Protein AF-A0A2V6MCH6-F1 (afdb_monomer_lite)

pLDDT: mean 94.84, std 5.44, range [57.84, 98.75]

Sequence (251 aa):
MMWKAFRLVLVSLGGLTSLLTTAWAAGALYFDLPIAWLRAPLASIYALAMLAALLFVKGRWRAMGLVAVGLVLVLIWWLTLSPTNDSDWQPDVAQKGWADIQGDEVTLHNVRNCDYRTETDYTPHWGARTVRISQITGIDLAVDYWGSPWIAHPIASFQFADAPPLCFSIETRKKLGQTYSTIGGLYRQFELIYIVADERDVIRLRTNYRKEDIYLYRTTISPAHARERFLEYIHSLNALRNKPRWYNAIT

Radius of gyration: 23.31 Å; chains: 1; bounding box: 65×38×61 Å

Structure (mmCIF, N/CA/C/O backbone):
data_AF-A0A2V6MCH6-F1
#
_entry.id   AF-A0A2V6MCH6-F1
#
loop_
_atom_site.group_PDB
_atom_site.id
_atom_site.type_symbol
_atom_site.label_atom_id
_atom_site.label_alt_id
_atom_site.label_comp_id
_atom_site.label_asym_id
_atom_site.label_entity_id
_atom_site.label_seq_id
_atom_site.pdbx_PDB_ins_code
_atom_site.Cartn_x
_atom_site.Cartn_y
_atom_site.Cartn_z
_atom_site.occupancy
_atom_site.B_iso_or_equiv
_atom_site.auth_seq_id
_atom_site.auth_comp_id
_atom_site.auth_asym_id
_atom_site.auth_atom_id
_atom_site.pdbx_PDB_model_num
ATOM 1 N N . MET A 1 1 ? 44.562 14.130 -19.621 1.00 66.31 1 MET A N 1
ATOM 2 C CA . MET A 1 1 ? 44.227 12.907 -18.850 1.00 66.31 1 MET A CA 1
ATOM 3 C C . MET A 1 1 ? 42.880 13.038 -18.131 1.00 66.31 1 MET A C 1
ATOM 5 O O . MET A 1 1 ? 42.008 12.211 -18.363 1.00 66.31 1 MET A O 1
ATOM 9 N N . MET A 1 2 ? 42.661 14.129 -17.385 1.00 77.88 2 MET A N 1
ATOM 10 C CA . MET A 1 2 ? 41.430 14.423 -16.627 1.00 77.88 2 MET A CA 1
ATOM 11 C C . MET A 1 2 ? 40.122 14.370 -17.447 1.00 77.88 2 MET A C 1
ATOM 13 O O . MET A 1 2 ? 39.168 13.724 -17.035 1.00 77.88 2 MET A O 1
ATOM 17 N N . TRP A 1 3 ? 40.092 14.936 -18.661 1.00 78.50 3 TRP A N 1
ATOM 18 C CA . TRP A 1 3 ? 38.902 14.913 -19.533 1.00 78.50 3 TRP A CA 1
ATOM 19 C C . TRP A 1 3 ? 38.480 13.507 -20.000 1.00 78.50 3 TRP A C 1
ATOM 21 O O . TRP A 1 3 ? 37.293 13.201 -20.088 1.00 78.50 3 TRP A O 1
ATOM 31 N N . LYS A 1 4 ? 39.448 12.622 -20.285 1.00 79.81 4 LYS A N 1
ATOM 32 C CA . LYS A 1 4 ? 39.162 11.236 -20.698 1.00 79.81 4 LYS A CA 1
ATOM 33 C C . LYS A 1 4 ? 38.601 10.420 -19.529 1.00 79.81 4 LYS A C 1
ATOM 35 O O . LYS A 1 4 ? 37.650 9.674 -19.730 1.00 79.81 4 LYS A O 1
ATOM 40 N N . ALA A 1 5 ? 39.155 10.610 -18.329 1.00 83.12 5 ALA A N 1
ATOM 41 C CA . ALA A 1 5 ? 38.656 9.990 -17.103 1.00 83.12 5 ALA A CA 1
ATOM 42 C C . ALA A 1 5 ? 37.238 10.477 -16.761 1.00 83.12 5 ALA A C 1
ATOM 44 O O . ALA A 1 5 ? 36.346 9.663 -16.551 1.00 83.12 5 ALA A O 1
ATOM 45 N N . PHE A 1 6 ? 36.997 11.789 -16.823 1.00 87.06 6 PHE A N 1
ATOM 46 C CA . PHE A 1 6 ? 35.673 12.379 -16.612 1.00 87.06 6 PHE A CA 1
ATOM 47 C C . PHE A 1 6 ? 34.625 11.829 -17.592 1.00 87.06 6 PHE A C 1
ATOM 49 O O . PHE A 1 6 ? 33.552 11.382 -17.189 1.00 87.06 6 PHE A O 1
ATOM 56 N N . ARG A 1 7 ? 34.961 11.768 -18.886 1.00 85.88 7 ARG A N 1
ATOM 57 C CA . ARG A 1 7 ? 34.076 11.194 -19.908 1.00 85.88 7 ARG A CA 1
ATOM 58 C C . ARG A 1 7 ? 33.786 9.711 -19.668 1.00 85.88 7 ARG A C 1
ATOM 60 O O . ARG A 1 7 ? 32.661 9.281 -19.903 1.00 85.88 7 ARG A O 1
ATOM 67 N N . LEU A 1 8 ? 34.777 8.935 -19.227 1.00 87.44 8 LEU A N 1
ATOM 68 C CA . LEU A 1 8 ? 34.586 7.522 -18.898 1.00 87.44 8 LEU A CA 1
ATOM 69 C C . LEU A 1 8 ? 33.606 7.358 -17.731 1.00 87.44 8 LEU A C 1
ATOM 71 O O . LEU A 1 8 ? 32.668 6.579 -17.850 1.00 87.44 8 LEU A O 1
ATOM 75 N N . VAL A 1 9 ? 33.775 8.136 -16.658 1.00 91.62 9 VAL A N 1
ATOM 76 C CA . VAL A 1 9 ? 32.869 8.120 -15.497 1.00 91.62 9 VAL A CA 1
ATOM 77 C C . VAL A 1 9 ? 31.435 8.443 -15.915 1.00 91.62 9 VAL A C 1
ATOM 79 O O . VAL A 1 9 ? 30.523 7.693 -15.574 1.00 91.62 9 VAL A O 1
ATOM 82 N N . LEU A 1 10 ? 31.229 9.497 -16.713 1.00 90.81 10 LEU A N 1
ATOM 83 C CA . LEU A 1 10 ? 29.896 9.866 -17.201 1.00 90.81 10 LEU A CA 1
ATOM 84 C C . LEU A 1 10 ? 29.251 8.769 -18.054 1.00 90.81 10 LEU A C 1
ATOM 86 O O . LEU A 1 10 ? 28.067 8.484 -17.900 1.00 90.81 10 LEU A O 1
ATOM 90 N N . VAL A 1 11 ? 30.021 8.137 -18.942 1.00 89.94 11 VAL A N 1
ATOM 91 C CA . VAL A 1 11 ? 29.514 7.043 -19.782 1.00 89.94 11 VAL A CA 1
ATOM 92 C C . VAL A 1 11 ? 29.182 5.811 -18.941 1.00 89.94 11 VAL A C 1
ATOM 94 O O . VAL A 1 11 ? 28.165 5.171 -19.200 1.00 89.94 11 VAL A O 1
ATOM 97 N N . SER A 1 12 ? 29.991 5.485 -17.933 1.00 91.06 12 SER A N 1
ATOM 98 C CA . SER A 1 12 ? 29.724 4.362 -17.026 1.00 91.06 12 SER A CA 1
ATOM 99 C C . SER A 1 12 ? 28.480 4.603 -16.174 1.00 91.06 12 SER A C 1
ATOM 101 O O . SER A 1 12 ? 27.612 3.735 -16.108 1.00 91.06 12 SER A O 1
ATOM 103 N N . LEU A 1 13 ? 28.345 5.797 -15.586 1.00 94.00 13 LEU A N 1
ATOM 104 C CA . LEU A 1 13 ? 27.161 6.183 -14.814 1.00 94.00 13 LEU A CA 1
ATOM 105 C C . LEU A 1 13 ? 25.903 6.192 -15.692 1.00 94.00 13 LEU A C 1
ATOM 107 O O . LEU A 1 13 ? 24.852 5.689 -15.297 1.00 94.00 13 LEU A O 1
ATOM 111 N N . GLY A 1 14 ? 26.028 6.711 -16.912 1.00 93.69 14 GLY A N 1
ATOM 112 C CA . GLY A 1 14 ? 24.969 6.700 -17.911 1.00 93.69 14 GLY A CA 1
ATOM 113 C C . GLY A 1 14 ? 24.547 5.292 -18.334 1.00 93.69 14 GLY A C 1
ATOM 114 O O . GLY A 1 14 ? 23.354 5.009 -18.447 1.00 93.69 14 GLY A O 1
ATOM 115 N N . GLY A 1 15 ? 25.515 4.392 -18.515 1.00 93.69 15 GLY A N 1
ATOM 116 C CA . GLY A 1 15 ? 25.268 2.980 -18.799 1.00 93.69 15 GLY A CA 1
ATOM 117 C C . GLY A 1 15 ? 24.544 2.279 -17.652 1.00 93.69 15 GLY A C 1
ATOM 118 O O . GLY A 1 15 ? 23.524 1.638 -17.887 1.00 93.69 15 GLY A O 1
ATOM 119 N N . LEU A 1 16 ? 25.007 2.464 -16.411 1.00 95.94 16 LEU A N 1
ATOM 120 C CA . LEU A 1 16 ? 24.351 1.913 -15.223 1.00 95.94 16 LEU A CA 1
ATOM 121 C C . LEU A 1 16 ? 22.913 2.428 -15.086 1.00 95.94 16 LEU A C 1
ATOM 123 O O . LEU A 1 16 ? 21.992 1.638 -14.907 1.00 95.94 16 LEU A O 1
ATOM 127 N N . THR A 1 17 ? 22.712 3.736 -15.249 1.00 96.94 17 THR A N 1
ATOM 128 C CA . THR A 1 17 ? 21.376 4.349 -15.218 1.00 96.94 17 THR A CA 1
ATOM 129 C C . THR A 1 17 ? 20.470 3.737 -16.284 1.00 96.94 17 THR A C 1
ATOM 131 O O . THR A 1 17 ? 19.335 3.385 -15.986 1.00 96.94 17 THR A O 1
ATOM 134 N N . SER A 1 18 ? 20.983 3.540 -17.502 1.00 97.19 18 SER A N 1
ATOM 135 C CA . SER A 1 18 ? 20.231 2.926 -18.606 1.00 97.19 18 SER A CA 1
ATOM 136 C C . SER A 1 18 ? 19.822 1.481 -18.303 1.00 97.19 18 SER A C 1
ATOM 138 O O . SER A 1 18 ? 18.724 1.063 -18.664 1.00 97.19 18 SER A O 1
ATOM 140 N N . LEU A 1 19 ? 20.679 0.710 -17.626 1.00 97.31 19 LEU A N 1
ATOM 141 C CA . LEU A 1 19 ? 20.351 -0.654 -17.202 1.00 97.31 19 LEU A CA 1
ATOM 142 C C . LEU A 1 19 ? 19.271 -0.662 -16.117 1.00 97.31 19 LEU A C 1
ATOM 144 O O . LEU A 1 19 ? 18.313 -1.425 -16.224 1.00 97.31 19 LEU A O 1
ATOM 148 N N . LEU A 1 20 ? 19.388 0.211 -15.113 1.00 97.31 20 LEU A N 1
ATOM 149 C CA . LEU A 1 20 ? 18.407 0.318 -14.030 1.00 97.31 20 LEU A CA 1
ATOM 150 C C . LEU A 1 20 ? 17.031 0.749 -14.548 1.00 97.31 20 LEU A C 1
ATOM 152 O O . LEU A 1 20 ? 16.021 0.150 -14.182 1.00 97.31 20 LEU A O 1
ATOM 156 N N . THR A 1 21 ? 16.975 1.738 -15.442 1.00 97.44 21 THR A N 1
ATOM 157 C CA . THR A 1 21 ? 15.705 2.189 -16.031 1.00 97.44 21 THR A CA 1
ATOM 158 C C . THR A 1 21 ? 15.114 1.162 -16.989 1.00 97.44 21 THR A C 1
ATOM 160 O O . THR A 1 21 ? 13.895 1.007 -17.031 1.00 97.44 21 THR A O 1
ATOM 163 N N . THR A 1 22 ? 15.950 0.411 -17.714 1.00 98.12 22 THR A N 1
ATOM 164 C CA . THR A 1 22 ? 15.492 -0.726 -18.527 1.00 98.12 22 THR A CA 1
ATOM 165 C C . THR A 1 22 ? 14.873 -1.807 -17.649 1.00 98.12 22 THR A C 1
ATOM 167 O O . THR A 1 22 ? 13.787 -2.289 -17.964 1.00 98.12 22 THR A O 1
ATOM 170 N N . ALA A 1 23 ? 15.528 -2.162 -16.539 1.00 97.88 23 ALA A N 1
ATOM 171 C CA . ALA A 1 23 ? 15.017 -3.151 -15.595 1.00 97.88 23 ALA A CA 1
ATOM 172 C C . ALA A 1 23 ? 13.687 -2.703 -14.970 1.00 97.88 23 ALA A C 1
ATOM 174 O O . ALA A 1 23 ? 12.739 -3.485 -14.938 1.00 97.88 23 ALA A O 1
ATOM 175 N N . TRP A 1 24 ? 13.587 -1.438 -14.550 1.00 97.69 24 TRP A N 1
ATOM 176 C CA . TRP A 1 24 ? 12.343 -0.872 -14.023 1.00 97.69 24 TRP A CA 1
ATOM 177 C C . TRP A 1 24 ? 11.212 -0.885 -15.063 1.00 97.69 24 TRP A C 1
ATOM 179 O O . TRP A 1 24 ? 10.118 -1.359 -14.775 1.00 97.69 24 TRP A O 1
ATOM 189 N N . ALA A 1 25 ? 11.471 -0.431 -16.293 1.00 98.19 25 ALA A N 1
ATOM 190 C CA . ALA A 1 25 ? 10.457 -0.395 -17.347 1.00 98.19 25 ALA A CA 1
ATOM 191 C C . ALA A 1 25 ? 10.006 -1.804 -17.780 1.00 98.19 25 ALA A C 1
ATOM 193 O O . ALA A 1 25 ? 8.816 -2.035 -17.989 1.00 98.19 25 ALA A O 1
ATOM 194 N N . ALA A 1 26 ? 10.929 -2.769 -17.851 1.00 98.25 26 ALA A N 1
ATOM 195 C CA . ALA A 1 26 ? 10.583 -4.171 -18.079 1.00 98.25 26 ALA A CA 1
ATOM 196 C C . ALA A 1 26 ? 9.731 -4.736 -16.930 1.00 98.25 26 ALA A C 1
ATOM 198 O O . ALA A 1 26 ? 8.755 -5.440 -17.180 1.00 98.25 26 ALA A O 1
ATOM 199 N N . GLY A 1 27 ? 10.054 -4.386 -15.681 1.00 97.44 27 GLY A N 1
ATOM 200 C CA . GLY A 1 27 ? 9.243 -4.738 -14.520 1.00 97.44 27 GLY A CA 1
ATOM 201 C C . GLY A 1 27 ? 7.839 -4.133 -14.577 1.00 97.44 27 GLY A C 1
ATOM 202 O O . GLY A 1 27 ? 6.872 -4.856 -14.365 1.00 97.44 27 GLY A O 1
ATOM 203 N N . ALA A 1 28 ? 7.697 -2.865 -14.970 1.00 97.44 28 ALA A N 1
ATOM 204 C CA . ALA A 1 28 ? 6.391 -2.223 -15.135 1.00 97.44 28 ALA A CA 1
ATOM 205 C C . ALA A 1 28 ? 5.515 -2.963 -16.164 1.00 97.44 28 ALA A C 1
ATOM 207 O O . ALA A 1 28 ? 4.337 -3.214 -15.916 1.00 97.44 28 ALA A O 1
ATOM 208 N N . LEU A 1 29 ? 6.097 -3.388 -17.292 1.00 98.00 29 LEU A N 1
ATOM 209 C CA . LEU A 1 29 ?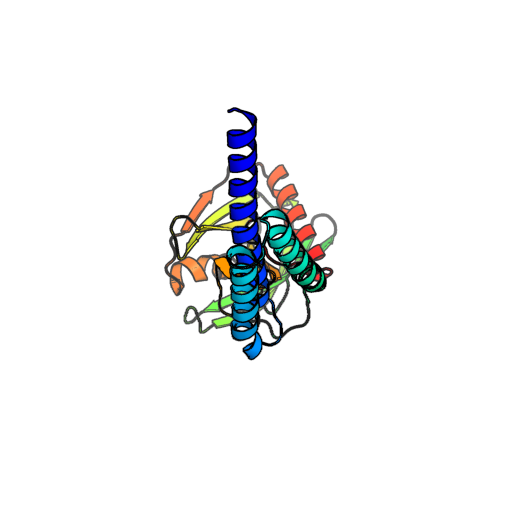 5.405 -4.219 -18.286 1.00 98.00 29 LEU A CA 1
ATOM 210 C C . LEU A 1 29 ? 5.063 -5.617 -17.747 1.00 98.00 29 LEU A C 1
ATOM 212 O O . LEU A 1 29 ? 4.013 -6.168 -18.072 1.00 98.00 29 LEU A O 1
ATOM 216 N N . TYR A 1 30 ? 5.931 -6.204 -16.927 1.00 97.19 30 TYR A N 1
ATOM 217 C CA . TYR A 1 30 ? 5.708 -7.533 -16.369 1.00 97.19 30 TYR A CA 1
ATOM 218 C C . TYR A 1 30 ? 4.622 -7.545 -15.284 1.00 97.19 30 TYR A C 1
ATOM 220 O O . TYR A 1 30 ? 3.792 -8.450 -15.263 1.00 97.19 30 TYR A O 1
ATOM 228 N N . PHE A 1 31 ? 4.609 -6.559 -14.386 1.00 95.06 31 PHE A N 1
ATOM 229 C CA . PHE A 1 31 ? 3.702 -6.536 -13.236 1.00 95.06 31 PHE A CA 1
ATOM 230 C C . PHE A 1 31 ? 2.369 -5.843 -13.536 1.00 95.06 31 PHE A C 1
ATOM 232 O O . PHE A 1 31 ? 1.317 -6.376 -13.173 1.00 95.06 31 PHE A O 1
ATOM 239 N N . ASP A 1 32 ? 2.387 -4.717 -14.255 1.00 95.31 32 ASP A N 1
ATOM 240 C CA . ASP A 1 32 ? 1.224 -3.822 -14.336 1.00 95.31 32 ASP A CA 1
ATOM 241 C C . ASP A 1 32 ? 0.468 -3.892 -15.664 1.00 95.31 32 ASP A C 1
ATOM 243 O O . ASP A 1 32 ? -0.595 -3.285 -15.812 1.00 95.31 32 ASP A O 1
ATOM 247 N N . LEU A 1 33 ? 0.971 -4.647 -16.647 1.00 95.31 33 LEU A N 1
ATOM 248 C CA . LEU A 1 33 ? 0.250 -4.814 -17.904 1.00 95.31 33 LEU A CA 1
ATOM 249 C C . LEU A 1 33 ? -1.091 -5.529 -17.645 1.00 95.31 33 LEU A C 1
ATOM 251 O O . LEU A 1 33 ? -1.096 -6.628 -17.076 1.00 95.31 33 LEU A O 1
ATOM 255 N N . PRO A 1 34 ? -2.239 -4.970 -18.075 1.00 91.19 34 PRO A N 1
ATOM 256 C CA . PRO A 1 34 ? -3.548 -5.569 -17.799 1.00 91.19 34 PRO A CA 1
ATOM 257 C C . PRO A 1 34 ? -3.739 -6.947 -18.441 1.00 91.19 34 PRO A C 1
ATOM 259 O O . PRO A 1 34 ? -4.454 -7.794 -17.912 1.00 91.19 34 PRO A O 1
ATOM 262 N N . ILE A 1 35 ? -3.079 -7.189 -19.577 1.00 93.62 35 ILE A N 1
ATOM 263 C CA . ILE A 1 35 ? -3.211 -8.422 -20.353 1.00 93.62 35 ILE A CA 1
ATOM 264 C C . ILE A 1 35 ? -2.158 -9.428 -19.881 1.00 93.62 35 ILE A C 1
ATOM 266 O O . ILE A 1 35 ? -0.999 -9.374 -20.293 1.00 93.62 35 ILE A O 1
ATOM 270 N N . ALA A 1 36 ? -2.571 -10.358 -19.017 1.00 92.00 36 ALA A N 1
ATOM 271 C CA . ALA A 1 36 ? -1.661 -11.250 -18.297 1.00 92.00 36 ALA A CA 1
ATOM 272 C C . ALA A 1 36 ? -0.714 -12.055 -19.206 1.00 92.00 36 ALA A C 1
ATOM 274 O O . ALA A 1 36 ? 0.483 -12.121 -18.940 1.00 92.00 36 ALA A O 1
ATOM 275 N N . TRP A 1 37 ? -1.222 -12.617 -20.306 1.00 95.25 37 TRP A N 1
ATOM 276 C CA . TRP A 1 37 ? -0.427 -13.443 -21.222 1.00 95.25 37 TRP A CA 1
ATOM 277 C C . TRP A 1 37 ? 0.600 -12.643 -22.045 1.00 95.25 37 TRP A C 1
ATOM 279 O O . TRP A 1 37 ? 1.542 -13.227 -22.575 1.00 95.25 37 TRP A O 1
ATOM 289 N N . LEU A 1 38 ? 0.466 -11.311 -22.118 1.00 97.31 38 LEU A N 1
ATOM 290 C CA . LEU A 1 38 ? 1.417 -10.423 -22.798 1.00 97.31 38 LEU A CA 1
ATOM 291 C C . LEU A 1 38 ? 2.529 -9.892 -21.885 1.00 97.31 38 LEU A C 1
ATOM 293 O O . LEU A 1 38 ? 3.525 -9.384 -22.398 1.00 97.31 38 LEU A O 1
ATOM 297 N N . ARG A 1 39 ? 2.396 -10.030 -20.560 1.00 96.56 39 ARG A N 1
ATOM 298 C CA . ARG A 1 39 ? 3.349 -9.495 -19.569 1.00 96.56 39 ARG A CA 1
ATOM 299 C C . ARG A 1 39 ? 4.780 -9.945 -19.835 1.00 96.56 39 ARG A C 1
ATOM 301 O O . ARG A 1 39 ? 5.651 -9.122 -20.104 1.00 96.56 39 ARG A O 1
ATOM 308 N N . ALA A 1 40 ? 5.013 -11.257 -19.790 1.00 97.44 40 ALA A N 1
ATOM 309 C CA . ALA A 1 40 ? 6.345 -11.823 -19.973 1.00 97.44 40 ALA A CA 1
ATOM 310 C C . ALA A 1 40 ? 6.900 -11.571 -21.388 1.00 97.44 40 ALA A C 1
ATOM 312 O O . ALA A 1 40 ? 8.006 -11.038 -21.478 1.00 97.44 40 ALA A O 1
ATOM 313 N N . PRO A 1 41 ? 6.156 -11.836 -22.487 1.00 98.31 41 PRO A N 1
ATOM 314 C CA . PRO A 1 41 ? 6.655 -11.559 -23.832 1.00 98.31 41 PRO A CA 1
ATOM 315 C C . PRO A 1 41 ? 7.065 -10.097 -24.045 1.00 98.31 41 PRO A C 1
ATOM 317 O O . PRO A 1 41 ? 8.171 -9.841 -24.519 1.00 98.31 41 PRO A O 1
ATOM 320 N N . LEU A 1 42 ? 6.219 -9.130 -23.670 1.00 98.25 42 LEU A N 1
ATOM 321 C CA . LEU A 1 42 ? 6.513 -7.713 -23.903 1.00 98.25 42 LEU A CA 1
ATOM 322 C C . LEU A 1 42 ? 7.644 -7.198 -23.013 1.00 98.25 42 LEU A C 1
ATOM 324 O O . LEU A 1 42 ? 8.498 -6.458 -23.502 1.00 98.25 42 LEU A O 1
ATOM 328 N N . ALA A 1 43 ? 7.703 -7.622 -21.748 1.00 98.38 43 ALA A N 1
ATOM 329 C CA . ALA A 1 43 ? 8.818 -7.288 -20.867 1.00 98.38 43 ALA A CA 1
ATOM 330 C C . ALA A 1 43 ? 10.152 -7.823 -21.417 1.00 98.38 43 ALA A C 1
ATOM 332 O O . ALA A 1 43 ? 11.140 -7.086 -21.463 1.00 98.38 43 ALA A O 1
ATOM 333 N N . SER A 1 44 ? 10.179 -9.074 -21.896 1.00 98.38 44 SER A N 1
ATOM 334 C CA . SER A 1 44 ? 11.372 -9.680 -22.497 1.00 98.38 44 SER A CA 1
ATOM 335 C C . SER A 1 44 ? 11.781 -8.991 -23.797 1.00 98.38 44 SER A C 1
ATOM 337 O O . SER A 1 44 ? 12.954 -8.662 -23.960 1.00 98.38 44 SER A O 1
ATOM 339 N N . ILE A 1 45 ? 10.833 -8.722 -24.701 1.00 98.50 45 ILE A N 1
ATOM 340 C CA . ILE A 1 45 ? 11.102 -8.012 -25.961 1.00 98.50 45 ILE A CA 1
ATOM 341 C C . ILE A 1 45 ? 11.680 -6.625 -25.676 1.00 98.50 45 ILE A C 1
ATOM 343 O O . ILE A 1 45 ? 12.702 -6.260 -26.256 1.00 98.50 45 ILE A O 1
ATOM 347 N N . TYR A 1 46 ? 11.068 -5.872 -24.758 1.00 98.56 46 TYR A N 1
ATOM 348 C CA . TYR A 1 46 ? 11.548 -4.550 -24.370 1.00 98.56 46 TYR A CA 1
ATOM 349 C C . TYR A 1 46 ? 12.973 -4.611 -23.802 1.00 98.56 46 TYR A C 1
ATOM 351 O O . TYR A 1 46 ? 13.858 -3.899 -24.281 1.00 98.56 46 TYR A O 1
ATOM 359 N N . ALA A 1 47 ? 13.225 -5.495 -22.831 1.00 98.38 47 ALA A N 1
ATOM 360 C CA . ALA A 1 47 ? 14.537 -5.628 -22.200 1.00 98.38 47 ALA A CA 1
ATOM 361 C C . ALA A 1 47 ? 15.630 -6.019 -23.208 1.00 98.38 47 ALA A C 1
ATOM 363 O O . ALA A 1 47 ? 16.703 -5.411 -23.226 1.00 98.38 47 ALA A O 1
ATOM 364 N N . LEU A 1 48 ? 15.347 -6.990 -24.085 1.00 98.44 48 LEU A N 1
ATOM 365 C CA . LEU A 1 48 ? 16.278 -7.428 -25.126 1.00 98.44 48 LEU A CA 1
ATOM 366 C C . LEU A 1 48 ? 16.536 -6.328 -26.159 1.00 98.44 48 LEU A C 1
ATOM 368 O O . LEU A 1 48 ? 17.684 -6.133 -26.553 1.00 98.44 48 LEU A O 1
ATOM 372 N N . ALA A 1 49 ? 15.509 -5.574 -26.561 1.00 98.25 49 ALA A N 1
ATOM 373 C CA . ALA A 1 49 ? 15.661 -4.457 -27.489 1.00 98.25 49 ALA A CA 1
ATOM 374 C C . ALA A 1 49 ? 16.533 -3.335 -26.901 1.00 98.25 49 ALA A C 1
ATOM 376 O O . ALA A 1 49 ? 17.422 -2.825 -27.584 1.00 98.25 49 ALA A O 1
ATOM 377 N N . MET A 1 50 ? 16.329 -2.977 -25.628 1.00 98.25 50 MET A N 1
ATOM 378 C CA . MET A 1 50 ? 17.142 -1.958 -24.954 1.00 98.25 50 MET A CA 1
ATOM 379 C C . MET A 1 50 ? 18.585 -2.428 -24.744 1.00 98.25 50 MET A C 1
ATOM 381 O O . MET A 1 50 ? 19.526 -1.667 -24.978 1.00 98.25 50 MET A O 1
ATOM 385 N N . LEU A 1 51 ? 18.785 -3.699 -24.381 1.00 97.38 51 LEU A N 1
ATOM 386 C CA . LEU A 1 51 ? 20.120 -4.285 -24.269 1.00 97.38 51 LEU A CA 1
ATOM 387 C C . LEU A 1 51 ? 20.835 -4.312 -25.627 1.00 97.38 51 LEU A C 1
ATOM 389 O O . LEU A 1 51 ? 21.991 -3.898 -25.726 1.00 97.38 51 LEU A O 1
ATOM 393 N N . ALA A 1 52 ? 20.141 -4.722 -26.690 1.00 97.69 52 ALA A N 1
ATOM 394 C CA . ALA A 1 52 ? 20.668 -4.684 -28.049 1.00 97.69 52 ALA A CA 1
ATOM 395 C C . ALA A 1 52 ? 21.028 -3.251 -28.473 1.00 97.69 52 ALA A C 1
ATOM 397 O O . ALA A 1 52 ? 22.087 -3.037 -29.065 1.00 97.69 52 ALA A O 1
ATOM 398 N N . ALA A 1 53 ? 20.213 -2.253 -28.114 1.00 96.81 53 ALA A N 1
ATOM 399 C CA . ALA A 1 53 ? 20.531 -0.853 -28.373 1.00 96.81 53 ALA A CA 1
ATOM 400 C C . ALA A 1 53 ? 21.842 -0.434 -27.683 1.00 96.81 53 ALA A C 1
ATOM 402 O O . ALA A 1 53 ? 22.711 0.155 -28.326 1.00 96.81 53 ALA A O 1
ATOM 403 N N . LEU A 1 54 ? 22.032 -0.787 -26.409 1.00 95.25 54 LEU A N 1
ATOM 404 C CA . LEU A 1 54 ? 23.251 -0.469 -25.653 1.00 95.25 54 LEU A CA 1
ATOM 405 C C . LEU A 1 54 ? 24.514 -1.155 -26.199 1.00 95.25 54 LEU A C 1
ATOM 407 O O . LEU A 1 54 ? 25.601 -0.575 -26.112 1.00 95.25 54 LEU A O 1
ATOM 411 N N . LEU A 1 55 ? 24.382 -2.356 -26.766 1.00 95.62 55 LEU A N 1
ATOM 412 C CA . LEU A 1 55 ? 25.506 -3.143 -27.281 1.00 95.62 55 LEU A CA 1
ATOM 413 C C . LEU A 1 55 ? 25.866 -2.811 -28.736 1.00 95.62 55 LEU A C 1
ATOM 415 O O . LEU A 1 55 ? 27.050 -2.720 -29.065 1.00 95.62 55 LEU A O 1
ATOM 419 N N . PHE A 1 56 ? 24.869 -2.619 -29.605 1.00 96.69 56 PHE A N 1
ATOM 420 C CA . PHE A 1 56 ? 25.072 -2.576 -31.058 1.00 96.69 56 PHE A CA 1
ATOM 421 C C . PHE A 1 56 ? 24.936 -1.178 -31.682 1.00 96.69 56 PHE A C 1
ATOM 423 O O . PHE A 1 56 ? 25.447 -0.951 -32.782 1.00 96.69 56 PHE A O 1
ATOM 430 N N . VAL A 1 57 ? 24.298 -0.207 -31.014 1.00 96.06 57 VAL A N 1
ATOM 431 C CA . VAL A 1 57 ? 24.143 1.148 -31.576 1.00 96.06 57 VAL A CA 1
ATOM 432 C C . VAL A 1 57 ? 25.460 1.917 -31.495 1.00 96.06 57 VAL A C 1
ATOM 434 O O . VAL A 1 57 ? 26.051 2.115 -30.430 1.00 96.06 57 VAL A O 1
ATOM 437 N N . LYS A 1 58 ? 25.922 2.414 -32.649 1.00 93.00 58 LYS A N 1
ATOM 438 C CA . LYS A 1 58 ? 27.154 3.206 -32.738 1.00 93.00 58 LYS A CA 1
ATOM 439 C C . LYS A 1 58 ? 26.988 4.555 -32.029 1.00 93.00 58 LYS A C 1
ATOM 441 O O . LYS A 1 58 ? 26.238 5.423 -32.474 1.00 93.00 58 LYS A O 1
ATOM 446 N N . GLY A 1 59 ? 27.775 4.744 -30.970 1.00 92.12 59 GLY A N 1
ATOM 447 C CA . GLY A 1 59 ? 27.827 5.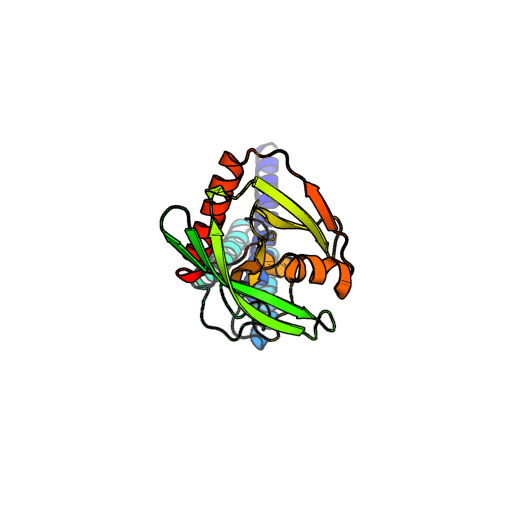965 -30.164 1.00 92.12 59 GLY A CA 1
ATOM 448 C C . GLY A 1 59 ? 27.015 5.843 -28.875 1.00 92.12 59 GLY A C 1
ATOM 449 O O . GLY A 1 59 ? 25.791 5.796 -28.905 1.00 92.12 59 GLY A O 1
ATOM 450 N N . ARG A 1 60 ? 27.706 5.858 -27.726 1.00 91.69 60 ARG A N 1
ATOM 451 C CA . ARG A 1 60 ? 27.103 5.600 -26.403 1.00 91.69 60 ARG A CA 1
ATOM 452 C C . ARG A 1 60 ? 25.941 6.539 -26.072 1.00 91.69 60 ARG A C 1
ATOM 454 O O . ARG A 1 60 ? 24.916 6.081 -25.595 1.00 91.69 60 ARG A O 1
ATOM 461 N N . TRP A 1 61 ? 26.053 7.818 -26.424 1.00 92.25 61 TRP A N 1
ATOM 462 C CA . TRP A 1 61 ? 24.978 8.793 -26.217 1.00 92.25 61 TRP A CA 1
ATOM 463 C C . TRP A 1 61 ? 23.727 8.517 -27.057 1.00 92.25 61 TRP A C 1
ATOM 465 O O . TRP A 1 61 ? 22.622 8.734 -26.579 1.00 92.25 61 TRP A O 1
ATOM 475 N N . ARG A 1 62 ? 23.879 8.000 -28.285 1.00 95.62 62 ARG A N 1
ATOM 476 C CA . ARG A 1 62 ? 22.735 7.616 -29.128 1.00 95.62 62 ARG A CA 1
ATOM 477 C C . ARG A 1 62 ? 22.029 6.390 -28.557 1.00 95.62 62 ARG A C 1
ATOM 479 O O . ARG A 1 62 ? 20.810 6.391 -28.462 1.00 95.62 62 ARG A O 1
ATOM 486 N N . ALA A 1 63 ? 22.800 5.390 -28.129 1.00 95.94 63 ALA A N 1
ATOM 487 C CA . ALA A 1 63 ? 22.268 4.199 -27.474 1.00 95.94 63 ALA A CA 1
ATOM 488 C C . ALA A 1 63 ? 21.491 4.551 -26.193 1.00 95.94 63 ALA A C 1
ATOM 490 O O . ALA A 1 63 ? 20.348 4.137 -26.029 1.00 95.94 63 ALA A O 1
ATOM 491 N N . MET A 1 64 ? 22.072 5.390 -25.329 1.00 96.56 64 MET A N 1
ATOM 492 C CA . MET A 1 64 ? 21.401 5.889 -24.124 1.00 96.56 64 MET A CA 1
ATOM 493 C C . MET A 1 64 ? 20.157 6.726 -24.453 1.00 96.56 64 MET A C 1
ATOM 495 O O . MET A 1 64 ? 19.152 6.619 -23.759 1.00 96.56 64 MET A O 1
ATOM 499 N N . GLY A 1 65 ? 20.197 7.526 -25.524 1.00 97.06 65 GLY A N 1
ATOM 500 C CA . GLY A 1 65 ? 19.036 8.275 -26.006 1.00 97.06 65 GLY A CA 1
ATOM 501 C C . GLY A 1 65 ? 17.873 7.366 -26.412 1.00 97.06 65 GLY A C 1
ATOM 502 O O . GLY A 1 65 ? 16.732 7.652 -26.065 1.00 97.06 65 GLY A O 1
ATOM 503 N N . LEU A 1 66 ? 18.149 6.237 -27.073 1.00 97.75 66 LEU A N 1
ATOM 504 C CA . LEU A 1 66 ? 17.121 5.244 -27.410 1.00 97.75 66 LEU A CA 1
ATOM 505 C C . LEU A 1 66 ? 16.512 4.598 -26.161 1.00 97.75 66 LEU A C 1
ATOM 507 O O . LEU A 1 66 ? 15.292 4.469 -26.087 1.00 97.75 66 LEU A O 1
ATOM 511 N N . VAL A 1 67 ? 17.336 4.258 -25.163 1.00 98.12 67 VAL A N 1
ATOM 512 C CA . VAL A 1 67 ? 16.842 3.745 -23.874 1.00 98.12 67 VAL A CA 1
ATOM 513 C C . VAL A 1 67 ? 15.964 4.777 -23.169 1.00 98.12 67 VAL A C 1
ATOM 515 O O . VAL A 1 67 ? 14.903 4.431 -22.656 1.00 98.12 67 VAL A O 1
ATOM 518 N N . ALA A 1 68 ? 16.359 6.052 -23.185 1.00 98.12 68 ALA A N 1
ATOM 519 C CA . ALA A 1 68 ? 15.560 7.128 -22.607 1.00 98.12 68 ALA A CA 1
ATOM 520 C C . ALA A 1 68 ? 14.198 7.277 -23.308 1.00 98.12 68 ALA A C 1
ATOM 522 O O . ALA A 1 68 ? 13.183 7.424 -22.633 1.00 98.12 68 ALA A O 1
ATOM 523 N N . VAL A 1 69 ? 14.149 7.179 -24.642 1.00 98.44 69 VAL A N 1
ATOM 524 C CA . VAL A 1 69 ? 12.882 7.190 -25.393 1.00 98.44 69 VAL A CA 1
ATOM 525 C C . VAL A 1 69 ? 12.012 5.986 -25.023 1.00 98.44 69 VAL A C 1
ATOM 527 O O . VAL A 1 69 ? 10.828 6.163 -24.741 1.00 98.44 69 VAL A O 1
ATOM 530 N N . GLY A 1 70 ? 12.589 4.780 -24.966 1.00 98.25 70 GLY A N 1
ATOM 531 C CA . GLY A 1 70 ? 11.874 3.571 -24.543 1.00 98.25 70 GLY A CA 1
ATOM 532 C C . GLY A 1 70 ? 11.272 3.711 -23.143 1.00 98.25 70 GLY A C 1
ATOM 533 O O . GLY A 1 70 ? 10.088 3.432 -22.948 1.00 98.25 70 GLY A O 1
ATOM 534 N N . LEU A 1 71 ? 12.054 4.240 -22.199 1.00 98.56 71 LEU A N 1
ATOM 535 C CA . LEU A 1 71 ? 11.599 4.532 -20.843 1.00 98.56 71 LEU A CA 1
ATOM 536 C C . LEU A 1 71 ? 10.429 5.517 -20.841 1.00 98.56 71 LEU A C 1
ATOM 538 O O . LEU A 1 71 ? 9.443 5.267 -20.159 1.00 98.56 71 LEU A O 1
ATOM 542 N N . VAL A 1 72 ? 10.526 6.623 -21.585 1.00 98.50 72 VAL A N 1
ATOM 543 C CA . VAL A 1 72 ? 9.466 7.642 -21.641 1.00 98.50 72 VAL A CA 1
ATOM 544 C C . VAL A 1 72 ? 8.158 7.049 -22.162 1.00 98.50 72 VAL A C 1
ATOM 546 O O . VAL A 1 72 ? 7.106 7.344 -21.605 1.00 98.50 72 VAL A O 1
ATOM 549 N N . LEU A 1 73 ? 8.205 6.177 -23.172 1.00 98.44 73 LEU A N 1
ATOM 550 C CA . LEU A 1 73 ? 7.006 5.509 -23.691 1.00 98.44 73 LEU A CA 1
ATOM 551 C C . LEU A 1 73 ? 6.344 4.617 -22.635 1.00 98.44 73 LEU A C 1
ATOM 553 O O . LEU A 1 73 ? 5.134 4.717 -22.418 1.00 98.44 73 LEU A O 1
ATOM 557 N N . VAL A 1 74 ? 7.134 3.784 -21.947 1.00 98.50 74 VAL A N 1
ATOM 558 C CA . VAL A 1 74 ? 6.622 2.938 -20.858 1.00 98.50 74 VAL A CA 1
ATOM 559 C C . VAL A 1 74 ? 6.102 3.800 -19.712 1.00 98.50 74 VAL A C 1
ATOM 561 O O . VAL A 1 74 ? 5.034 3.517 -19.186 1.00 98.50 74 VAL A O 1
ATOM 564 N N . LEU A 1 75 ? 6.801 4.877 -19.355 1.00 98.00 75 LEU A N 1
ATOM 565 C CA . LEU A 1 75 ? 6.403 5.778 -18.278 1.00 98.00 75 LEU A CA 1
ATOM 566 C C . LEU A 1 75 ? 5.084 6.494 -18.587 1.00 98.00 75 LEU A C 1
ATOM 568 O O . LEU A 1 75 ? 4.220 6.547 -17.718 1.00 98.00 75 LEU A O 1
ATOM 572 N N . ILE A 1 76 ? 4.900 7.006 -19.809 1.00 98.31 76 ILE A N 1
ATOM 573 C CA . ILE A 1 76 ? 3.640 7.637 -20.232 1.00 98.31 76 ILE A CA 1
ATOM 574 C C . ILE A 1 76 ? 2.489 6.649 -20.069 1.00 98.31 76 ILE A C 1
ATOM 576 O O . ILE A 1 76 ? 1.504 6.984 -19.415 1.00 98.31 76 ILE A O 1
ATOM 580 N N . TRP A 1 77 ? 2.630 5.429 -20.599 1.00 97.88 77 TRP A N 1
ATOM 581 C CA . TRP A 1 77 ? 1.626 4.378 -20.422 1.00 97.88 77 TRP A CA 1
ATOM 582 C C . TRP A 1 77 ? 1.388 4.075 -18.937 1.00 97.88 77 TRP A C 1
ATOM 584 O O . TRP A 1 77 ? 0.249 4.110 -18.474 1.00 97.88 77 TRP A O 1
ATOM 594 N N . TRP A 1 78 ? 2.450 3.842 -18.172 1.00 97.19 78 TRP A N 1
ATOM 595 C CA . TRP A 1 78 ? 2.368 3.470 -16.765 1.00 97.19 78 TRP A CA 1
ATOM 596 C C . TRP A 1 78 ? 1.656 4.529 -15.919 1.00 97.19 78 TRP A C 1
ATOM 598 O O . TRP A 1 78 ? 0.853 4.195 -15.050 1.00 97.19 78 TRP A O 1
ATOM 608 N N . LEU A 1 79 ? 1.878 5.814 -16.212 1.00 95.94 79 LEU A N 1
ATOM 609 C CA . LEU A 1 79 ? 1.215 6.927 -15.535 1.00 95.94 79 LEU A CA 1
ATOM 610 C C . LEU A 1 79 ? -0.297 6.977 -15.802 1.00 95.94 79 LEU A C 1
ATOM 612 O O . LEU A 1 79 ? -1.016 7.484 -14.942 1.00 95.94 79 LEU A O 1
ATOM 616 N N . THR A 1 80 ? -0.786 6.407 -16.911 1.00 96.38 80 THR A N 1
ATOM 617 C CA . THR A 1 80 ? -2.230 6.318 -17.209 1.00 96.38 80 THR A CA 1
ATOM 618 C C . THR A 1 80 ? -2.978 5.304 -16.338 1.00 96.38 80 THR A C 1
ATOM 620 O O . THR A 1 80 ? -4.199 5.394 -16.198 1.00 96.38 80 THR A O 1
ATOM 623 N N . LEU A 1 81 ? -2.270 4.355 -15.711 1.00 95.31 81 LEU A N 1
ATOM 624 C CA . LEU A 1 81 ? -2.879 3.335 -14.858 1.00 95.31 81 LEU A CA 1
ATOM 625 C C . LEU A 1 81 ? -3.512 3.971 -13.617 1.00 95.31 81 LEU A C 1
ATOM 627 O O . LEU A 1 81 ? -2.819 4.579 -12.798 1.00 95.31 81 LEU A O 1
ATOM 631 N N . SER A 1 82 ? -4.815 3.785 -13.439 1.00 94.31 82 SER A N 1
ATOM 632 C CA . SER A 1 82 ? -5.560 4.349 -12.310 1.00 94.31 82 SER A CA 1
ATOM 633 C C . SER A 1 82 ? -6.036 3.251 -11.356 1.00 94.31 82 SER A C 1
ATOM 635 O O . SER A 1 82 ? -6.493 2.211 -11.837 1.00 94.31 82 SER A O 1
ATOM 637 N N . PRO A 1 83 ? -5.922 3.452 -10.030 1.00 95.31 83 PRO A N 1
ATOM 638 C CA . PRO A 1 83 ? -6.468 2.510 -9.062 1.00 95.31 83 PRO A CA 1
ATOM 639 C C . PRO A 1 83 ? -8.001 2.594 -9.102 1.00 95.31 83 PRO A C 1
ATOM 641 O O . PRO A 1 83 ? -8.563 3.620 -9.502 1.00 95.31 83 PRO A O 1
ATOM 644 N N . THR A 1 84 ? -8.691 1.529 -8.710 1.00 93.62 84 THR A N 1
ATOM 645 C CA . THR A 1 84 ? -10.147 1.418 -8.802 1.00 93.62 84 THR A CA 1
ATOM 646 C C . THR A 1 84 ? -10.739 0.923 -7.497 1.00 93.62 84 THR A C 1
ATOM 648 O O . THR A 1 84 ? -10.223 0.034 -6.847 1.00 93.62 84 THR A O 1
ATOM 651 N N . ASN A 1 85 ? -11.905 1.429 -7.118 1.00 91.75 85 ASN A N 1
ATOM 652 C CA . ASN A 1 85 ? -12.637 0.818 -6.013 1.00 91.75 85 ASN A CA 1
ATOM 653 C C . ASN A 1 85 ? -13.427 -0.425 -6.432 1.00 91.75 85 ASN A C 1
ATOM 655 O O . ASN A 1 85 ? -13.766 -1.239 -5.565 1.00 91.75 85 ASN A O 1
ATOM 659 N N . ASP A 1 86 ? -13.635 -0.580 -7.738 1.00 93.12 86 ASP A N 1
ATOM 660 C CA . ASP A 1 86 ? -14.535 -1.538 -8.358 1.00 93.12 86 ASP A CA 1
ATOM 661 C C . ASP A 1 86 ? -13.704 -2.633 -9.035 1.00 93.12 86 ASP A C 1
ATOM 663 O O . ASP A 1 86 ? -13.115 -2.459 -10.107 1.00 93.12 86 ASP A O 1
ATOM 667 N N . SER A 1 87 ? -13.570 -3.759 -8.343 1.00 93.38 87 SER A N 1
ATOM 668 C CA . SER A 1 87 ? -12.923 -4.982 -8.820 1.00 93.38 87 SER A CA 1
ATOM 669 C C . SER A 1 87 ?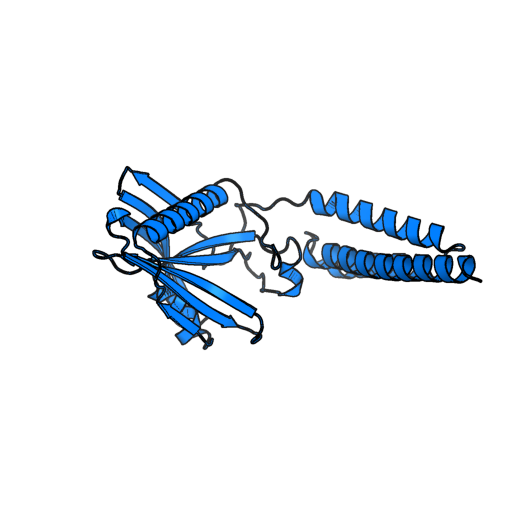 -13.391 -6.157 -7.970 1.00 93.38 87 SER A C 1
ATOM 671 O O . SER A 1 87 ? -13.925 -5.973 -6.876 1.00 93.38 87 SER A O 1
ATOM 673 N N . ASP A 1 88 ? -13.137 -7.367 -8.456 1.00 95.12 88 ASP A N 1
ATOM 674 C CA . ASP A 1 88 ? -13.355 -8.587 -7.688 1.00 95.12 88 ASP A CA 1
ATOM 675 C C . ASP A 1 88 ? -12.250 -8.718 -6.640 1.00 95.12 88 ASP A C 1
ATOM 677 O O . ASP A 1 88 ? -11.166 -9.238 -6.904 1.00 95.12 88 ASP A O 1
ATOM 681 N N . TRP A 1 89 ? -12.486 -8.154 -5.460 1.00 96.75 89 TRP A N 1
ATOM 682 C CA . TRP A 1 89 ? -11.554 -8.173 -4.334 1.00 96.75 89 TRP A CA 1
ATOM 683 C C . TRP A 1 89 ? -11.567 -9.518 -3.608 1.00 96.75 89 TRP A C 1
ATOM 685 O O . TRP A 1 89 ? -12.581 -10.214 -3.582 1.00 96.75 89 TRP A O 1
ATOM 695 N N . GLN A 1 90 ? -10.449 -9.870 -2.967 1.00 96.81 90 GLN A N 1
ATOM 696 C CA . GLN A 1 90 ? -10.430 -11.010 -2.046 1.00 96.81 90 GLN A CA 1
ATOM 697 C C . GLN A 1 90 ? -11.372 -10.770 -0.853 1.00 96.81 90 GLN A C 1
ATOM 699 O O . GLN A 1 90 ? -11.545 -9.617 -0.445 1.00 96.81 90 GLN A O 1
ATOM 704 N N . PRO A 1 91 ? -11.979 -11.830 -0.279 1.00 96.38 91 PRO A N 1
ATOM 705 C CA . PRO A 1 91 ? -13.012 -11.687 0.748 1.00 96.38 91 PRO A CA 1
ATOM 706 C C . PRO A 1 91 ? -12.585 -10.873 1.978 1.00 96.38 91 PRO A C 1
ATOM 708 O O . PRO A 1 91 ? -13.388 -10.107 2.505 1.00 96.38 91 PRO A O 1
ATOM 711 N N . ASP A 1 92 ? -11.329 -10.991 2.414 1.00 94.94 92 ASP A N 1
ATOM 712 C CA . ASP A 1 92 ? -10.756 -10.285 3.568 1.00 94.94 92 ASP A CA 1
ATOM 713 C C . ASP A 1 92 ? -10.531 -8.780 3.340 1.00 94.94 92 ASP A C 1
ATOM 715 O O . ASP A 1 92 ? -10.376 -8.027 4.303 1.00 94.94 92 ASP A O 1
ATOM 719 N N . VAL A 1 93 ? -10.537 -8.325 2.087 1.00 96.56 93 VAL A N 1
ATOM 720 C CA . VAL A 1 93 ? -10.317 -6.920 1.689 1.00 96.56 93 VAL A CA 1
ATOM 721 C C . VAL A 1 93 ? -11.431 -6.388 0.774 1.00 96.56 93 VAL A C 1
ATOM 723 O O . VAL A 1 93 ? -11.276 -5.366 0.091 1.00 96.56 93 VAL A O 1
ATOM 726 N N . ALA A 1 94 ? -12.568 -7.091 0.752 1.00 96.25 94 ALA A N 1
ATOM 727 C CA . ALA A 1 94 ? -13.696 -6.788 -0.117 1.00 96.25 94 ALA A CA 1
ATOM 728 C C . ALA A 1 94 ? -14.397 -5.486 0.274 1.00 96.25 94 ALA A C 1
ATOM 730 O O . ALA A 1 94 ? -14.660 -4.645 -0.589 1.00 96.25 94 ALA A O 1
ATOM 731 N N . GLN A 1 95 ? -14.635 -5.284 1.572 1.00 96.50 95 GLN A N 1
ATOM 732 C CA . GLN A 1 95 ? -15.257 -4.072 2.092 1.00 96.50 95 GLN A CA 1
ATOM 733 C C . GLN A 1 95 ? -14.200 -3.074 2.559 1.00 96.50 95 GLN A C 1
ATOM 735 O O . GLN A 1 95 ? -13.224 -3.432 3.214 1.00 96.50 95 GLN A O 1
ATOM 740 N N . LYS A 1 96 ? -14.419 -1.796 2.243 1.00 95.88 96 LYS A N 1
ATOM 741 C CA . LYS A 1 96 ? -13.607 -0.700 2.778 1.00 95.88 96 LYS A CA 1
ATOM 742 C C . LYS A 1 96 ? -14.261 -0.145 4.029 1.00 95.88 96 LYS A C 1
ATOM 744 O O . LYS A 1 96 ? -15.445 0.204 3.991 1.00 95.88 96 LYS A O 1
ATOM 749 N N . GLY A 1 97 ? -13.473 -0.012 5.089 1.00 96.75 97 GLY A N 1
ATOM 750 C CA . GLY A 1 97 ? -13.880 0.736 6.267 1.00 96.75 97 GLY A CA 1
ATOM 751 C C . GLY A 1 97 ? -14.141 2.204 5.938 1.00 96.75 97 GLY A C 1
ATOM 752 O O . GLY A 1 97 ? -13.548 2.765 5.013 1.00 96.75 97 GLY A O 1
ATOM 753 N N . TRP A 1 98 ? -15.036 2.822 6.694 1.00 98.19 98 TRP A N 1
ATOM 754 C CA . TRP A 1 98 ? -15.251 4.269 6.711 1.00 98.19 98 TRP A CA 1
ATOM 755 C C . TRP A 1 98 ? -15.913 4.670 8.020 1.00 98.19 98 TRP A C 1
ATOM 757 O O . TRP A 1 98 ? -16.381 3.802 8.752 1.00 98.19 98 TRP A O 1
ATOM 767 N N . ALA A 1 99 ? -15.943 5.960 8.333 1.00 98.50 99 ALA A N 1
ATOM 768 C CA . ALA A 1 99 ? -16.558 6.419 9.567 1.00 98.50 99 ALA A CA 1
ATOM 769 C C . ALA A 1 99 ? -17.261 7.770 9.439 1.00 98.50 99 ALA A C 1
ATOM 771 O O . ALA A 1 99 ? -16.795 8.656 8.719 1.00 98.50 99 ALA A O 1
ATOM 772 N N . ASP A 1 100 ? -18.335 7.924 10.206 1.00 98.19 100 ASP A N 1
ATOM 773 C CA . ASP A 1 100 ? -18.989 9.200 10.490 1.00 98.19 100 ASP A CA 1
ATOM 774 C C . ASP A 1 100 ? -18.481 9.750 11.823 1.00 98.19 100 ASP A C 1
ATOM 776 O O . ASP A 1 100 ? -18.353 9.002 12.793 1.00 98.19 100 ASP A O 1
ATOM 780 N N . ILE A 1 101 ? -18.227 11.058 11.884 1.00 98.06 101 ILE A N 1
ATOM 781 C CA . ILE A 1 101 ? -17.802 11.751 13.106 1.00 98.06 101 ILE A CA 1
ATOM 782 C C . ILE A 1 101 ? -18.920 12.709 13.524 1.00 98.06 101 ILE A C 1
ATOM 784 O O . ILE A 1 101 ? -19.290 13.600 12.758 1.00 98.06 101 ILE A O 1
ATOM 788 N N . GLN A 1 102 ? -19.437 12.540 14.741 1.00 97.81 102 GLN A N 1
ATOM 789 C CA . GLN A 1 102 ? -20.466 13.385 15.349 1.00 97.81 102 GLN A CA 1
ATOM 790 C C . GLN A 1 102 ? -19.999 13.848 16.734 1.00 97.81 102 GLN A C 1
ATOM 792 O O . GLN A 1 102 ? -20.303 13.245 17.762 1.00 97.81 102 GLN A O 1
ATOM 797 N N . GLY A 1 103 ? -19.226 14.936 16.764 1.00 97.06 103 GLY A N 1
ATOM 798 C CA . GLY A 1 103 ? -18.632 15.439 18.002 1.00 97.06 103 GLY A CA 1
ATOM 799 C C . GLY A 1 103 ? -17.634 14.439 18.586 1.00 97.06 103 GLY A C 1
ATOM 800 O O . GLY A 1 103 ? -16.605 14.172 17.971 1.00 97.06 103 GLY A O 1
ATOM 801 N N . ASP A 1 104 ? -17.937 13.907 19.771 1.00 97.94 104 ASP A N 1
ATOM 802 C CA . ASP A 1 104 ? -17.092 12.916 20.451 1.00 97.94 104 ASP A CA 1
ATOM 803 C C . ASP A 1 104 ? -17.302 11.482 19.936 1.00 97.94 104 ASP A C 1
ATOM 805 O O . ASP A 1 104 ? -16.444 10.626 20.141 1.00 97.94 104 ASP A O 1
ATOM 809 N N . GLU A 1 105 ? -18.422 11.202 19.265 1.00 98.50 105 GLU A N 1
ATOM 810 C CA . GLU A 1 105 ? -18.750 9.862 18.782 1.00 98.50 105 GLU A CA 1
ATOM 811 C C . GLU A 1 105 ? -18.287 9.650 17.339 1.00 98.50 105 GLU A C 1
ATOM 813 O O . GLU A 1 105 ? -18.551 10.456 16.443 1.00 98.50 105 GLU A O 1
ATOM 818 N N . VAL A 1 106 ? -17.618 8.523 17.103 1.00 98.69 106 VAL A N 1
ATOM 819 C CA . VAL A 1 106 ? -17.202 8.068 15.776 1.00 98.69 106 VAL A CA 1
ATOM 820 C C . VAL A 1 106 ? -17.848 6.723 15.505 1.00 98.69 106 VAL A C 1
ATOM 822 O O . VAL A 1 106 ? -17.568 5.745 16.198 1.00 98.69 106 VAL A O 1
ATOM 825 N N . THR A 1 107 ? -18.708 6.669 14.490 1.00 98.75 107 THR A N 1
ATOM 826 C CA . THR A 1 107 ? -19.335 5.424 14.036 1.00 98.75 107 THR A CA 1
ATOM 827 C C . THR A 1 107 ? -18.563 4.893 12.846 1.00 98.75 107 THR A C 1
ATOM 829 O O . THR A 1 107 ? -18.614 5.468 11.762 1.00 98.75 107 THR A O 1
ATOM 832 N N . LEU A 1 108 ? -17.833 3.804 13.059 1.00 98.56 108 LEU A N 1
ATOM 833 C CA . LEU A 1 108 ? -17.115 3.084 12.022 1.00 98.56 108 LEU A CA 1
ATOM 834 C C . LEU A 1 108 ? -18.013 2.027 11.396 1.00 98.56 108 LEU A C 1
ATOM 836 O O . LEU A 1 108 ? -18.691 1.273 12.090 1.00 98.56 108 LEU A O 1
ATOM 840 N N . HIS A 1 109 ? -17.948 1.928 10.081 1.00 98.50 109 HIS A N 1
ATOM 841 C CA . HIS A 1 109 ? -18.675 0.971 9.265 1.00 98.50 109 HIS A CA 1
ATOM 842 C C . HIS A 1 109 ? -17.687 0.043 8.573 1.00 98.50 109 HIS A C 1
ATOM 844 O O . HIS A 1 109 ? -16.566 0.445 8.253 1.00 98.50 109 HIS A O 1
ATOM 850 N N . ASN A 1 110 ? -18.123 -1.186 8.303 1.00 98.06 110 ASN A N 1
ATOM 851 C CA . ASN A 1 110 ? -17.285 -2.254 7.761 1.00 98.06 110 ASN A CA 1
ATOM 852 C C . ASN A 1 110 ? -16.057 -2.543 8.641 1.00 98.06 110 ASN A C 1
ATOM 854 O O . ASN A 1 110 ? -14.947 -2.718 8.141 1.00 98.06 110 ASN A O 1
ATOM 858 N N . VAL A 1 111 ? -16.265 -2.604 9.958 1.00 98.44 111 VAL A N 1
ATOM 859 C CA . VAL A 1 111 ? -15.267 -3.118 10.900 1.00 98.44 111 VAL A CA 1
ATOM 860 C C . VAL A 1 111 ? -15.172 -4.627 10.720 1.00 98.44 111 VAL A C 1
ATOM 862 O O . VAL A 1 111 ? -16.167 -5.338 10.891 1.00 98.44 111 VAL A O 1
ATOM 865 N N . ARG A 1 112 ? -13.990 -5.105 10.332 1.00 98.19 112 ARG A N 1
ATOM 866 C CA . ARG A 1 112 ? -13.752 -6.509 10.007 1.00 98.19 112 ARG A CA 1
ATOM 867 C C . ARG A 1 112 ? -13.597 -7.350 11.268 1.00 98.19 112 ARG A C 1
ATOM 869 O O . ARG A 1 112 ? -12.911 -6.962 12.215 1.00 98.19 112 ARG A O 1
ATOM 876 N N . ASN A 1 113 ? -14.235 -8.511 11.256 1.00 97.38 113 ASN A N 1
ATOM 877 C CA . ASN A 1 113 ? -14.015 -9.561 12.234 1.00 97.38 113 ASN A CA 1
ATOM 878 C C . ASN A 1 113 ? -14.137 -10.935 11.568 1.00 97.38 113 ASN A C 1
ATOM 880 O O . ASN A 1 113 ? -15.209 -11.538 11.541 1.00 97.38 113 ASN A O 1
ATOM 884 N N . CYS A 1 114 ? -13.058 -11.404 10.954 1.00 97.12 114 CYS A N 1
ATOM 885 C CA . CYS A 1 114 ? -13.035 -12.709 10.303 1.00 97.12 114 CYS A CA 1
ATOM 886 C C . CYS A 1 114 ? -13.118 -13.877 11.304 1.00 97.12 114 CYS A C 1
ATOM 888 O O . CYS A 1 114 ? -12.388 -13.932 12.302 1.00 97.12 114 CYS A O 1
ATOM 890 N N . ASP A 1 115 ? -13.960 -14.858 10.975 1.00 96.19 115 ASP A N 1
ATOM 891 C CA . ASP A 1 115 ? -13.992 -16.156 11.643 1.00 96.19 115 ASP A CA 1
ATOM 892 C C . ASP A 1 115 ? -13.124 -17.161 10.876 1.00 96.19 115 ASP A C 1
ATOM 894 O O . ASP A 1 115 ? -13.473 -17.594 9.774 1.00 96.19 115 ASP A O 1
ATOM 898 N N 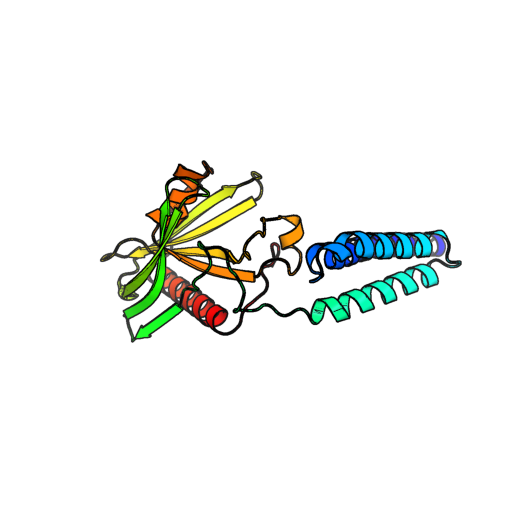. TYR A 1 116 ? -11.954 -17.471 11.432 1.00 96.81 116 TYR A N 1
ATOM 899 C CA . TYR A 1 116 ? -10.913 -18.259 10.778 1.00 96.81 116 TYR A CA 1
ATOM 900 C C . TYR A 1 116 ? -10.961 -19.728 11.209 1.00 96.81 116 TYR A C 1
ATOM 902 O O . TYR A 1 116 ? -10.970 -20.050 12.401 1.00 96.81 116 TYR A O 1
ATOM 910 N N . ARG A 1 117 ? -10.876 -20.625 10.227 1.00 96.75 117 ARG A N 1
ATOM 911 C CA . ARG A 1 117 ? -10.656 -22.068 10.420 1.00 96.75 117 ARG A CA 1
ATOM 912 C C . ARG A 1 117 ? -9.224 -22.439 10.039 1.00 96.75 117 ARG A C 1
ATOM 914 O O . ARG A 1 117 ? -8.575 -23.199 10.754 1.00 96.75 117 ARG A O 1
ATOM 921 N N . THR A 1 118 ? -8.704 -21.825 8.977 1.00 95.62 118 THR A N 1
ATOM 922 C CA . THR A 1 118 ? -7.285 -21.825 8.585 1.00 95.62 118 THR A CA 1
ATOM 923 C C . THR A 1 118 ? -6.879 -20.421 8.111 1.00 95.62 118 THR A C 1
ATOM 925 O O . THR A 1 118 ? -7.684 -19.492 8.158 1.00 95.62 118 THR A O 1
ATOM 928 N N . GLU A 1 119 ? -5.639 -20.241 7.643 1.00 92.88 119 GLU A N 1
ATOM 929 C CA . GLU A 1 119 ? -5.221 -18.985 6.999 1.00 92.88 119 GLU A CA 1
ATOM 930 C C . GLU A 1 119 ? -6.066 -18.653 5.755 1.00 92.88 119 GLU A C 1
ATOM 932 O O . GLU A 1 119 ? -6.365 -17.488 5.496 1.00 92.88 119 GLU A O 1
ATOM 937 N N . THR A 1 120 ? -6.446 -19.668 4.977 1.00 92.94 120 THR A N 1
ATOM 938 C CA . THR A 1 120 ? -7.115 -19.508 3.677 1.00 92.94 120 THR A CA 1
ATOM 939 C C . THR A 1 120 ? -8.590 -19.906 3.693 1.00 92.94 120 THR A C 1
ATOM 941 O O . THR A 1 120 ? -9.300 -19.624 2.730 1.00 92.94 120 THR A O 1
ATOM 944 N N . ASP A 1 121 ? -9.065 -20.516 4.780 1.00 96.19 121 ASP A N 1
ATOM 945 C CA . ASP A 1 121 ? -10.473 -20.817 5.031 1.00 96.19 121 ASP A CA 1
ATOM 946 C C . ASP A 1 121 ? -10.993 -19.972 6.200 1.00 96.19 121 ASP A C 1
ATOM 948 O O . ASP A 1 121 ? -10.716 -20.241 7.375 1.00 96.19 121 ASP A O 1
ATOM 952 N N . TYR A 1 122 ? -11.760 -18.941 5.859 1.00 96.38 122 TYR A N 1
ATOM 953 C CA . TYR A 1 122 ? -12.345 -18.003 6.805 1.00 96.38 122 TYR A CA 1
ATOM 954 C C . TYR A 1 122 ? -13.627 -17.378 6.254 1.00 96.38 122 TYR A C 1
ATOM 956 O O . TYR A 1 122 ? -13.873 -17.363 5.047 1.00 96.38 122 TYR A O 1
ATOM 964 N N . THR A 1 123 ? -14.452 -16.848 7.153 1.00 97.12 123 THR A N 1
ATOM 965 C CA . THR A 1 123 ? -15.663 -16.099 6.803 1.00 97.12 123 THR A CA 1
ATOM 966 C C . THR A 1 123 ? -15.520 -14.663 7.307 1.00 97.12 123 THR A C 1
ATOM 968 O O . THR A 1 123 ? -15.466 -14.458 8.521 1.00 97.12 123 THR A O 1
ATOM 971 N N . PRO A 1 124 ? -15.435 -13.653 6.423 1.00 95.88 124 PRO A N 1
ATOM 972 C CA . PRO A 1 124 ? -15.350 -12.268 6.861 1.00 95.88 124 PRO A CA 1
ATOM 973 C C . PRO A 1 124 ? -16.712 -11.776 7.362 1.00 95.88 124 PRO A C 1
ATOM 975 O O . PRO A 1 124 ? -17.712 -11.856 6.646 1.00 95.88 124 PRO A O 1
ATOM 978 N N . HIS A 1 125 ? -16.739 -11.211 8.568 1.00 97.25 125 HIS A N 1
ATOM 979 C CA . HIS A 1 125 ? -17.874 -10.438 9.063 1.00 97.25 125 HIS A CA 1
ATOM 980 C C . HIS A 1 125 ? -17.533 -8.951 9.065 1.00 97.25 125 HIS A C 1
ATOM 982 O O . HIS A 1 125 ? -16.434 -8.557 9.450 1.00 97.25 125 HIS A O 1
ATOM 988 N N . TRP A 1 126 ? -18.493 -8.132 8.641 1.00 97.75 126 TRP A N 1
ATOM 989 C CA . TRP A 1 126 ? -18.352 -6.684 8.530 1.00 97.75 126 TRP A CA 1
ATOM 990 C C . TRP A 1 126 ? -19.433 -6.026 9.381 1.00 97.75 126 TRP A C 1
ATOM 992 O O . TRP A 1 126 ? -20.616 -6.094 9.052 1.00 97.75 126 TRP A O 1
ATOM 1002 N N . GLY A 1 127 ? -19.026 -5.450 10.508 1.00 97.25 127 GLY A N 1
ATOM 1003 C CA . GLY A 1 127 ? -19.922 -4.807 11.464 1.00 97.25 127 GLY A CA 1
ATOM 1004 C C . GLY A 1 127 ? -19.843 -3.285 11.429 1.00 97.25 127 GLY A C 1
ATOM 1005 O O . GLY A 1 127 ? -18.981 -2.698 10.771 1.00 97.25 127 GLY A O 1
ATOM 1006 N N . ALA A 1 128 ? -20.729 -2.648 12.189 1.00 98.00 128 ALA A N 1
ATOM 1007 C CA . ALA A 1 128 ? -20.595 -1.251 12.574 1.00 98.00 128 ALA A CA 1
ATOM 1008 C C . ALA A 1 128 ? -20.203 -1.164 14.052 1.00 98.00 128 ALA A C 1
ATOM 1010 O O . ALA A 1 128 ? -20.597 -2.011 14.858 1.00 98.00 128 ALA A O 1
ATOM 1011 N N . ARG A 1 129 ? -19.421 -0.147 14.410 1.00 97.50 129 ARG A N 1
ATOM 1012 C CA . ARG A 1 129 ? -18.966 0.080 15.778 1.00 97.50 129 ARG A CA 1
ATOM 1013 C C . ARG A 1 129 ? -18.880 1.568 16.071 1.00 97.50 129 ARG A C 1
ATOM 1015 O O . ARG A 1 129 ? -18.169 2.287 15.378 1.00 97.50 129 ARG A O 1
ATOM 1022 N N . THR A 1 130 ? -19.532 2.001 17.139 1.00 98.50 130 THR A N 1
ATOM 1023 C CA . THR A 1 130 ? -19.412 3.369 17.646 1.00 98.50 130 THR A CA 1
ATOM 1024 C C . THR A 1 130 ? -18.430 3.406 18.808 1.00 98.50 130 THR A C 1
ATOM 1026 O O . THR A 1 130 ? -18.465 2.546 19.689 1.00 98.50 130 THR A O 1
ATOM 1029 N N . VAL A 1 131 ? -17.528 4.383 18.790 1.00 98.56 131 VAL A N 1
ATOM 1030 C CA . VAL A 1 131 ? -16.553 4.644 19.855 1.00 98.56 131 VAL A CA 1
ATOM 1031 C C . VAL A 1 131 ? -16.545 6.127 20.204 1.00 98.56 131 VAL A C 1
ATOM 1033 O O . VAL A 1 131 ? -16.921 6.960 19.379 1.00 98.56 131 VAL A O 1
ATOM 1036 N N . ARG A 1 132 ? -16.087 6.462 21.412 1.00 98.62 132 ARG A N 1
ATOM 1037 C CA . ARG A 1 132 ? -15.901 7.849 21.850 1.00 98.62 132 ARG A CA 1
ATOM 1038 C C . ARG A 1 132 ? -14.431 8.243 21.826 1.00 98.62 132 ARG A C 1
ATOM 1040 O O . ARG A 1 132 ? -13.597 7.557 22.418 1.00 98.62 132 ARG A O 1
ATOM 1047 N N . ILE A 1 133 ? -14.112 9.368 21.191 1.00 98.56 133 ILE A N 1
ATOM 1048 C CA . ILE A 1 133 ? -12.741 9.894 21.094 1.00 98.56 133 ILE A CA 1
ATOM 1049 C C . ILE A 1 133 ? -12.207 10.209 22.498 1.00 98.56 133 ILE A C 1
ATOM 1051 O O . ILE A 1 133 ? -11.073 9.860 22.832 1.00 98.56 133 ILE A O 1
ATOM 1055 N N . SER A 1 134 ? -13.037 10.792 23.365 1.00 98.44 134 SER A N 1
ATOM 1056 C CA . SER A 1 134 ? -12.711 11.090 24.763 1.00 98.44 134 SER A CA 1
ATOM 1057 C C . SER A 1 134 ? -12.309 9.858 25.575 1.00 98.44 134 SER A C 1
ATOM 1059 O O . SER A 1 134 ? -11.588 9.990 26.564 1.00 98.44 134 SER A O 1
ATOM 1061 N N . GLN A 1 135 ? -12.712 8.663 25.146 1.00 98.75 135 GLN A N 1
ATOM 1062 C CA . GLN A 1 135 ? -12.414 7.412 25.833 1.00 98.75 135 GLN A CA 1
ATOM 1063 C C . GLN A 1 135 ? -11.134 6.747 25.331 1.00 98.75 135 GLN A C 1
ATOM 1065 O O . GLN A 1 135 ? -10.707 5.763 25.927 1.00 98.75 135 GLN A O 1
ATOM 1070 N N . ILE A 1 136 ? -10.481 7.289 24.296 1.00 98.75 136 ILE A N 1
ATOM 1071 C CA . ILE A 1 136 ? -9.166 6.811 23.858 1.00 98.75 136 ILE A CA 1
ATOM 1072 C C . ILE A 1 136 ? -8.141 7.092 24.957 1.00 98.75 136 ILE A C 1
ATOM 1074 O O . ILE A 1 136 ? -7.951 8.245 25.363 1.00 98.75 136 ILE A O 1
ATOM 1078 N N . THR A 1 137 ? -7.473 6.032 25.407 1.00 98.44 137 THR A N 1
ATOM 1079 C CA . THR A 1 137 ? -6.452 6.065 26.463 1.00 98.44 137 THR A CA 1
ATOM 1080 C C . THR A 1 137 ? -5.034 5.942 25.918 1.00 98.44 137 THR A C 1
ATOM 1082 O O . THR A 1 137 ? -4.098 6.394 26.571 1.00 98.44 137 THR A O 1
ATOM 1085 N N . GLY A 1 138 ? -4.863 5.385 24.718 1.00 98.25 138 GLY A N 1
ATOM 1086 C CA . GLY A 1 138 ? -3.553 5.191 24.107 1.00 98.25 138 GLY A CA 1
ATOM 1087 C C . GLY A 1 138 ? -3.620 4.459 22.771 1.00 98.25 138 GLY A C 1
ATOM 1088 O O . GLY A 1 138 ? -4.699 4.184 22.240 1.00 98.25 138 GLY A O 1
ATOM 1089 N N . ILE A 1 139 ? -2.443 4.146 22.234 1.00 98.19 139 ILE A N 1
ATOM 1090 C CA . ILE A 1 139 ? -2.265 3.348 21.019 1.00 98.19 139 ILE A CA 1
ATOM 1091 C C . ILE A 1 139 ? -1.168 2.337 21.301 1.00 98.19 139 ILE A C 1
ATOM 1093 O O . ILE A 1 139 ? -0.076 2.725 21.710 1.00 98.19 139 ILE A O 1
ATOM 1097 N N . ASP A 1 140 ? -1.431 1.071 21.034 1.00 97.94 140 ASP A N 1
ATOM 1098 C CA . ASP A 1 140 ? -0.403 0.041 21.019 1.00 97.94 140 ASP A CA 1
ATOM 1099 C C . ASP A 1 140 ? 0.002 -0.262 19.577 1.00 97.94 140 ASP A C 1
ATOM 1101 O O . ASP A 1 140 ? -0.796 -0.113 18.649 1.00 97.94 140 ASP A O 1
ATOM 1105 N N . LEU A 1 141 ? 1.249 -0.682 19.380 1.00 97.69 141 LEU A N 1
ATOM 1106 C CA . LEU A 1 141 ? 1.739 -1.127 18.078 1.00 97.69 141 LEU A CA 1
ATOM 1107 C C . LEU A 1 141 ? 2.009 -2.625 18.137 1.00 97.69 141 LEU A C 1
ATOM 1109 O O . LEU A 1 141 ? 2.900 -3.062 18.862 1.00 97.69 141 LEU A O 1
ATOM 1113 N N . ALA A 1 142 ? 1.256 -3.406 17.370 1.00 96.88 142 ALA A N 1
ATOM 1114 C CA . ALA A 1 142 ? 1.603 -4.793 17.090 1.00 96.88 142 ALA A CA 1
ATOM 1115 C C . ALA A 1 142 ? 2.418 -4.816 15.796 1.00 96.88 142 ALA A C 1
ATOM 1117 O O . ALA A 1 142 ? 1.926 -4.391 14.755 1.00 96.88 142 ALA A O 1
ATOM 1118 N N . VAL A 1 143 ? 3.671 -5.253 15.869 1.00 95.75 143 VAL A N 1
ATOM 1119 C CA . VAL A 1 143 ? 4.567 -5.323 14.711 1.00 95.75 143 VAL A CA 1
ATOM 1120 C C . VAL A 1 143 ? 4.819 -6.784 14.398 1.00 95.75 143 VAL A C 1
ATOM 1122 O O . VAL A 1 143 ? 5.448 -7.480 15.200 1.00 95.75 143 VAL A O 1
ATOM 1125 N N . ASP A 1 144 ? 4.308 -7.235 13.257 1.00 93.31 144 ASP A N 1
ATOM 1126 C CA . ASP A 1 144 ? 4.528 -8.589 12.761 1.00 93.31 144 ASP A CA 1
ATOM 1127 C C . ASP A 1 144 ? 5.663 -8.638 11.733 1.00 93.31 144 ASP A C 1
ATOM 1129 O O . ASP A 1 144 ? 5.876 -7.687 10.977 1.00 93.31 144 ASP A O 1
ATOM 1133 N N . TYR A 1 145 ? 6.423 -9.732 11.744 1.00 89.25 145 TYR A N 1
ATOM 1134 C CA . TYR A 1 145 ? 7.467 -10.010 10.760 1.00 89.25 145 TYR A CA 1
ATOM 1135 C C . TYR A 1 145 ? 7.061 -11.222 9.932 1.00 89.25 145 TYR A C 1
ATOM 1137 O O . TYR A 1 145 ? 6.881 -12.321 10.462 1.00 89.25 145 TYR A O 1
ATOM 1145 N N . TRP A 1 146 ? 6.951 -11.032 8.618 1.00 80.69 146 TRP A N 1
ATOM 1146 C CA . TRP A 1 146 ? 6.463 -12.063 7.708 1.00 80.69 146 TRP A CA 1
ATOM 1147 C C . TRP A 1 146 ? 7.381 -12.208 6.491 1.00 80.69 146 TRP A C 1
ATOM 1149 O O . TRP A 1 146 ? 7.887 -11.238 5.926 1.00 80.69 146 TRP A O 1
ATOM 1159 N N . GLY A 1 147 ? 7.634 -13.460 6.097 1.00 73.06 147 GLY A N 1
ATOM 1160 C CA . GLY A 1 147 ? 8.489 -13.839 4.963 1.00 73.06 147 GLY A CA 1
ATOM 1161 C C . GLY A 1 147 ? 9.994 -13.569 5.138 1.00 73.06 147 GLY A C 1
ATOM 1162 O O . GLY A 1 147 ? 10.808 -14.406 4.756 1.00 73.06 147 GLY A O 1
ATOM 1163 N N . SER A 1 148 ? 10.379 -12.428 5.713 1.00 77.56 148 SER A N 1
ATOM 1164 C CA . SER A 1 148 ? 11.760 -12.002 5.957 1.00 77.56 148 SER A CA 1
ATOM 1165 C C . SER A 1 148 ? 11.854 -11.223 7.273 1.00 77.56 148 SER A C 1
ATOM 1167 O O . SER A 1 148 ? 11.004 -10.369 7.521 1.00 77.56 148 SER A O 1
ATOM 1169 N N . PRO A 1 149 ? 12.924 -11.400 8.072 1.00 78.94 149 PRO A N 1
ATOM 1170 C CA . PRO A 1 149 ? 13.132 -10.629 9.302 1.00 78.94 149 PRO A CA 1
ATOM 1171 C C . PRO A 1 149 ? 13.360 -9.124 9.058 1.00 78.94 149 PRO A C 1
ATOM 1173 O O . PRO A 1 149 ? 13.411 -8.347 10.003 1.00 78.94 149 PRO A O 1
ATOM 1176 N N . TRP A 1 150 ? 13.506 -8.696 7.800 1.00 81.00 150 TRP A N 1
ATOM 1177 C CA . TRP A 1 150 ? 13.680 -7.289 7.415 1.00 81.00 150 TRP A CA 1
ATOM 1178 C C . TRP A 1 150 ? 12.380 -6.606 6.976 1.00 81.00 150 TRP A C 1
ATOM 1180 O O . TRP A 1 150 ? 12.405 -5.429 6.619 1.00 81.00 150 TRP A O 1
ATOM 1190 N N . ILE A 1 151 ? 11.263 -7.338 6.952 1.00 81.44 151 ILE A N 1
ATOM 1191 C CA . ILE A 1 151 ? 9.952 -6.820 6.563 1.00 81.44 151 ILE A CA 1
ATOM 1192 C C . ILE A 1 151 ? 9.071 -6.826 7.806 1.00 81.44 151 ILE A C 1
ATOM 1194 O O . ILE A 1 151 ? 8.685 -7.885 8.292 1.00 81.44 151 ILE A O 1
ATOM 1198 N N . ALA A 1 152 ? 8.779 -5.629 8.306 1.00 89.25 152 ALA A N 1
ATOM 1199 C CA . ALA A 1 152 ? 7.913 -5.415 9.453 1.00 89.25 152 ALA A CA 1
ATOM 1200 C C . ALA A 1 152 ? 6.586 -4.804 8.994 1.00 89.25 152 ALA A C 1
ATOM 1202 O O . ALA A 1 152 ? 6.575 -3.846 8.216 1.00 89.25 152 ALA A O 1
ATOM 1203 N N . HIS A 1 153 ? 5.478 -5.331 9.503 1.00 92.75 153 HIS A N 1
ATOM 1204 C CA . HIS A 1 153 ? 4.134 -4.839 9.236 1.00 92.75 153 HIS A CA 1
ATOM 1205 C C . HIS A 1 153 ? 3.511 -4.318 10.537 1.00 92.75 153 HIS A C 1
ATOM 1207 O O . HIS A 1 153 ? 3.166 -5.098 11.425 1.00 92.75 153 HIS A O 1
ATOM 1213 N N . PRO A 1 154 ? 3.424 -2.989 10.714 1.00 94.75 154 PRO A N 1
ATOM 1214 C CA . PRO A 1 154 ? 2.846 -2.408 11.914 1.00 94.75 154 PRO A CA 1
ATOM 1215 C C . PRO A 1 154 ? 1.315 -2.356 11.833 1.00 94.75 154 PRO A C 1
ATOM 1217 O O . PRO A 1 154 ? 0.731 -1.926 10.837 1.00 94.75 154 PRO A O 1
ATOM 1220 N N . ILE A 1 155 ? 0.670 -2.706 12.940 1.00 97.69 155 ILE A N 1
ATOM 1221 C CA . ILE A 1 155 ? -0.767 -2.575 13.177 1.00 97.69 155 ILE A CA 1
ATOM 1222 C C . ILE A 1 155 ? -0.947 -1.653 14.378 1.00 97.69 155 ILE A C 1
ATOM 1224 O O . ILE A 1 155 ? -0.421 -1.917 15.462 1.00 97.69 155 ILE A O 1
ATOM 1228 N N . ALA A 1 156 ? -1.708 -0.577 14.197 1.00 98.31 156 ALA A N 1
ATOM 1229 C CA . ALA A 1 156 ? -2.057 0.322 15.289 1.00 98.31 156 ALA A CA 1
ATOM 1230 C C . ALA A 1 156 ? -3.307 -0.196 16.001 1.00 98.31 156 ALA A C 1
ATOM 1232 O O . ALA A 1 156 ? -4.328 -0.408 15.353 1.00 98.31 156 ALA A O 1
ATOM 1233 N N . SER A 1 157 ? -3.250 -0.370 17.320 1.00 98.44 157 SER A N 1
ATOM 1234 C CA . SER A 1 157 ? -4.387 -0.770 18.149 1.00 98.44 157 SER A CA 1
ATOM 1235 C C . SER A 1 157 ? -4.756 0.332 19.137 1.00 98.44 157 SER A C 1
ATOM 1237 O O . SER A 1 157 ? -4.079 0.541 20.146 1.00 98.44 157 SER A O 1
ATOM 1239 N N . PHE A 1 158 ? -5.829 1.061 18.840 1.00 98.56 158 PHE A N 1
ATOM 1240 C CA . PHE A 1 158 ? -6.335 2.125 19.702 1.00 98.56 158 PHE A CA 1
ATOM 1241 C C . PHE A 1 158 ? -7.041 1.526 20.913 1.00 98.56 158 PHE A C 1
ATOM 1243 O O . PHE A 1 158 ? -7.951 0.708 20.770 1.00 98.56 158 PHE A O 1
ATOM 1250 N N . GLN A 1 159 ? -6.616 1.954 22.097 1.00 98.44 159 GLN A N 1
ATOM 1251 C CA . GLN A 1 159 ? -7.137 1.485 23.375 1.00 98.44 159 GLN A CA 1
ATOM 1252 C C . GLN A 1 159 ? -8.218 2.447 23.873 1.00 98.44 159 GLN A C 1
ATOM 1254 O O . GLN A 1 159 ? -8.044 3.667 23.801 1.00 98.44 159 GLN A O 1
ATOM 1259 N N . PHE A 1 160 ? -9.315 1.901 24.397 1.00 98.44 160 PHE A N 1
ATOM 1260 C CA . PHE A 1 160 ? -10.448 2.665 24.919 1.00 98.44 160 PHE A CA 1
ATOM 1261 C C . PHE A 1 160 ? -10.712 2.293 26.382 1.00 98.44 160 PHE A C 1
ATOM 1263 O O . PHE A 1 160 ? -10.504 1.151 26.785 1.00 98.44 160 PHE A O 1
ATOM 1270 N N . ALA A 1 161 ? -11.173 3.251 27.184 1.00 98.44 161 ALA A N 1
ATOM 1271 C CA . ALA A 1 161 ? -11.536 3.017 28.584 1.00 98.44 161 ALA A CA 1
ATOM 1272 C C . ALA A 1 161 ? -12.863 2.252 28.742 1.00 98.44 161 ALA A C 1
ATOM 1274 O O . ALA A 1 161 ? -13.079 1.592 29.756 1.00 98.44 161 ALA A O 1
ATOM 1275 N N . ASP A 1 162 ? -13.751 2.347 27.754 1.00 97.94 162 ASP A N 1
ATOM 1276 C CA . ASP A 1 162 ? -15.146 1.901 27.821 1.00 97.94 162 ASP A CA 1
ATOM 1277 C C . ASP A 1 162 ? -15.526 0.887 26.731 1.00 97.94 162 ASP A C 1
ATOM 1279 O O . ASP A 1 162 ? -16.683 0.477 26.634 1.00 97.94 162 ASP A O 1
ATOM 1283 N N . ALA A 1 163 ? -14.566 0.485 25.899 1.00 97.06 163 ALA A N 1
ATOM 1284 C CA . ALA A 1 163 ? -14.780 -0.430 24.791 1.00 97.06 163 ALA A CA 1
ATOM 1285 C C . ALA A 1 163 ? -13.523 -1.280 24.536 1.00 97.06 163 ALA A C 1
ATOM 1287 O O . ALA A 1 163 ? -12.430 -0.909 24.962 1.00 97.06 163 ALA A O 1
ATOM 1288 N N . PRO A 1 164 ? -13.639 -2.411 23.816 1.00 97.12 164 PRO A N 1
ATOM 1289 C CA . PRO A 1 164 ? -12.472 -3.181 23.386 1.00 97.12 164 PRO A CA 1
ATOM 1290 C C . PRO A 1 164 ? -11.475 -2.351 22.552 1.00 97.12 164 PRO A C 1
ATOM 1292 O O . PRO A 1 164 ? -11.818 -1.278 22.060 1.00 97.12 164 PRO A O 1
ATOM 1295 N N . PRO A 1 165 ? -10.255 -2.828 22.296 1.00 97.69 165 PRO A N 1
ATOM 1296 C CA . PRO A 1 165 ? -9.363 -2.157 21.356 1.00 97.69 165 PRO A CA 1
ATOM 1297 C C . PRO A 1 165 ? -9.918 -2.128 19.925 1.00 97.69 165 PRO A C 1
ATOM 1299 O O . PRO A 1 165 ? -10.790 -2.926 19.565 1.00 97.69 165 PRO A O 1
ATOM 1302 N N . LEU A 1 166 ? -9.436 -1.200 19.101 1.00 98.38 166 LEU A N 1
ATOM 1303 C CA . LEU A 1 166 ? -9.773 -1.114 17.678 1.00 98.38 166 LEU A CA 1
ATOM 1304 C C . LEU A 1 166 ? -8.495 -1.006 16.850 1.00 98.38 166 LEU A C 1
ATOM 1306 O O . LEU A 1 166 ? -7.730 -0.051 17.000 1.00 98.38 166 LEU A O 1
ATOM 1310 N N . CYS A 1 167 ? -8.285 -1.964 15.954 1.00 98.19 167 CYS A N 1
ATOM 1311 C CA . CYS A 1 167 ? -7.091 -2.020 15.131 1.00 98.19 167 CYS A CA 1
ATOM 1312 C C . CYS A 1 167 ? -7.270 -1.338 13.783 1.00 98.19 167 CYS A C 1
ATOM 1314 O O . CYS A 1 167 ? -8.323 -1.443 13.156 1.00 98.19 167 CYS A O 1
ATOM 1316 N N . PHE A 1 168 ? -6.184 -0.747 13.299 1.00 98.38 168 PHE A N 1
ATOM 1317 C CA . PHE A 1 168 ? -6.006 -0.322 11.924 1.00 98.38 168 PHE A CA 1
ATOM 1318 C C . PHE A 1 168 ? -4.769 -1.000 11.350 1.00 98.38 168 PHE A C 1
ATOM 1320 O O . PHE A 1 168 ? -3.664 -0.856 11.877 1.00 98.38 168 PHE A O 1
ATOM 1327 N N . SER A 1 169 ? -4.968 -1.713 10.249 1.00 97.38 169 SER A N 1
ATOM 1328 C CA . SER A 1 169 ? -3.903 -2.316 9.461 1.00 97.38 169 SER A CA 1
ATOM 1329 C C . SER A 1 169 ? -3.900 -1.717 8.060 1.00 97.38 169 SER A C 1
ATOM 1331 O O . SER A 1 169 ? -4.945 -1.644 7.407 1.00 97.38 169 SER A O 1
ATOM 1333 N N . ILE A 1 170 ? -2.733 -1.263 7.606 1.00 95.88 170 ILE A N 1
ATOM 1334 C CA . ILE A 1 170 ? -2.548 -0.663 6.283 1.00 95.88 170 ILE A CA 1
ATOM 1335 C C . ILE A 1 170 ? -2.084 -1.756 5.331 1.00 95.88 170 ILE A C 1
ATOM 1337 O O . ILE A 1 170 ? -0.945 -2.197 5.395 1.00 95.88 170 ILE A O 1
ATOM 1341 N N . GLU A 1 171 ? -2.970 -2.206 4.455 1.00 94.56 171 GLU A N 1
ATOM 1342 C CA . GLU A 1 171 ? -2.802 -3.455 3.723 1.00 94.56 171 GLU A CA 1
ATOM 1343 C C . GLU A 1 171 ? -2.742 -3.242 2.211 1.00 94.56 171 GLU A C 1
ATOM 1345 O O . GLU A 1 171 ? -3.236 -2.253 1.654 1.00 94.56 171 GLU A O 1
ATOM 1350 N N . THR A 1 172 ? -2.206 -4.255 1.533 1.00 94.25 172 THR A N 1
ATOM 1351 C CA . THR A 1 172 ? -2.435 -4.435 0.099 1.00 94.25 172 THR A CA 1
ATOM 1352 C C . THR A 1 172 ? -3.857 -4.942 -0.143 1.00 94.25 172 THR A C 1
ATOM 1354 O O . THR A 1 172 ? -4.266 -5.996 0.349 1.00 94.25 172 THR A O 1
ATOM 1357 N N . ARG A 1 173 ? -4.628 -4.216 -0.950 1.00 95.88 173 ARG A N 1
ATOM 1358 C CA . ARG A 1 173 ? -5.936 -4.642 -1.445 1.00 95.88 173 ARG A CA 1
ATOM 1359 C C . ARG A 1 173 ? -5.727 -5.492 -2.693 1.00 95.88 173 ARG A C 1
ATOM 1361 O O . ARG A 1 173 ? -5.365 -4.984 -3.755 1.00 95.88 173 ARG A O 1
ATOM 1368 N N . LYS A 1 174 ? -5.912 -6.802 -2.545 1.00 95.00 174 LYS A N 1
ATOM 1369 C CA . LYS A 1 174 ? -5.664 -7.796 -3.594 1.00 95.00 174 LYS A CA 1
ATOM 1370 C C . LYS A 1 174 ? -6.947 -8.185 -4.317 1.00 95.00 174 LYS A C 1
ATOM 1372 O O . LYS A 1 174 ? -7.984 -8.405 -3.686 1.00 95.00 174 LYS A O 1
ATOM 1377 N N . LYS A 1 175 ? -6.850 -8.343 -5.635 1.00 94.94 175 LYS A N 1
ATOM 1378 C CA . LYS A 1 175 ? -7.918 -8.915 -6.467 1.00 94.94 175 LYS A CA 1
ATOM 1379 C C . LYS A 1 175 ? -7.985 -10.435 -6.300 1.00 94.94 175 LYS A C 1
ATOM 1381 O O . LYS A 1 175 ? -7.025 -11.072 -5.854 1.00 94.94 175 LYS A O 1
ATOM 1386 N N . LEU A 1 176 ? -9.115 -11.032 -6.650 1.00 93.50 176 LEU A N 1
ATOM 1387 C CA . LEU A 1 176 ? -9.309 -12.474 -6.620 1.00 93.50 176 LEU A CA 1
ATOM 1388 C C . LEU A 1 176 ? -8.251 -13.166 -7.496 1.00 93.50 176 LEU A C 1
ATOM 1390 O O . LEU A 1 176 ? -7.949 -12.719 -8.601 1.00 93.50 176 LEU A O 1
ATOM 1394 N N . GLY A 1 177 ? -7.632 -14.223 -6.965 1.00 89.81 177 GLY A N 1
ATOM 1395 C CA . GLY A 1 177 ? -6.529 -14.936 -7.623 1.00 89.81 177 GLY A CA 1
ATOM 1396 C C . GLY A 1 177 ? -5.171 -14.219 -7.595 1.00 89.81 177 GLY A C 1
ATOM 1397 O O . GLY A 1 177 ? -4.176 -14.790 -8.034 1.00 89.81 177 GLY A O 1
ATOM 1398 N N . GLN A 1 178 ? -5.089 -12.994 -7.067 1.00 90.62 178 GLN A N 1
ATOM 1399 C CA . GLN A 1 178 ? -3.830 -12.262 -6.957 1.00 90.62 178 GLN A CA 1
ATOM 1400 C C . GLN A 1 178 ? -3.032 -12.692 -5.718 1.00 90.62 178 GLN A C 1
ATOM 1402 O O . GLN A 1 178 ? -3.514 -12.621 -4.589 1.00 90.62 178 GLN A O 1
ATOM 1407 N N . THR A 1 179 ? -1.774 -13.075 -5.904 1.00 89.44 179 THR A N 1
ATOM 1408 C CA . THR A 1 179 ? -0.854 -13.361 -4.796 1.00 89.44 179 THR A CA 1
ATOM 1409 C C . THR A 1 179 ? -0.012 -12.138 -4.457 1.00 89.44 179 THR A C 1
ATOM 1411 O O . THR A 1 179 ? 0.260 -11.288 -5.312 1.00 89.44 179 THR A O 1
ATOM 1414 N N . TYR A 1 180 ? 0.412 -12.045 -3.198 1.00 87.50 180 TYR A N 1
ATOM 1415 C CA . TYR A 1 180 ? 1.338 -11.003 -2.774 1.00 87.50 180 TYR A CA 1
ATOM 1416 C C . TYR A 1 180 ? 2.715 -11.178 -3.450 1.00 87.50 180 TYR A C 1
ATOM 1418 O O . TYR A 1 180 ? 3.146 -12.299 -3.721 1.00 87.50 180 TYR A O 1
ATOM 1426 N N . SER A 1 181 ? 3.399 -10.066 -3.731 1.00 87.12 181 SER A N 1
ATOM 1427 C CA . SER A 1 181 ? 4.764 -10.032 -4.267 1.00 87.12 181 SER A CA 1
ATOM 1428 C C . SER A 1 181 ? 5.496 -8.804 -3.733 1.00 87.12 181 SER A C 1
ATOM 1430 O O . SER A 1 181 ? 5.067 -7.681 -3.991 1.00 87.12 181 SER A O 1
ATOM 1432 N N . THR A 1 182 ? 6.623 -9.001 -3.043 1.00 84.38 182 THR A N 1
ATOM 1433 C CA . THR A 1 182 ? 7.424 -7.894 -2.490 1.00 84.38 182 THR A CA 1
ATOM 1434 C C . THR A 1 182 ? 7.944 -6.976 -3.594 1.00 84.38 182 THR A C 1
ATOM 1436 O O . THR A 1 182 ? 7.817 -5.760 -3.506 1.00 84.38 182 THR A O 1
ATOM 1439 N N . ILE A 1 183 ? 8.472 -7.557 -4.679 1.00 88.12 183 ILE A N 1
ATOM 1440 C CA . ILE A 1 183 ? 8.950 -6.792 -5.842 1.00 88.12 183 ILE A CA 1
ATOM 1441 C C . ILE A 1 183 ? 7.768 -6.159 -6.581 1.00 88.12 183 ILE A C 1
ATOM 1443 O O . ILE A 1 183 ? 7.856 -5.018 -7.023 1.00 88.12 183 ILE A O 1
ATOM 1447 N N . GLY A 1 184 ? 6.647 -6.876 -6.677 1.00 88.06 184 GLY A N 1
ATOM 1448 C CA . GLY A 1 184 ? 5.408 -6.369 -7.261 1.00 88.06 184 GLY A CA 1
ATOM 1449 C C . GLY A 1 184 ? 4.854 -5.145 -6.531 1.00 88.06 184 GLY A C 1
ATOM 1450 O O . GLY A 1 184 ? 4.316 -4.242 -7.162 1.00 88.06 184 GLY A O 1
ATOM 1451 N N . GLY A 1 185 ? 5.065 -5.061 -5.214 1.00 87.81 185 GLY A N 1
ATOM 1452 C CA . GLY A 1 185 ? 4.719 -3.902 -4.389 1.00 87.81 185 GLY A CA 1
ATOM 1453 C C . GLY A 1 185 ? 5.500 -2.620 -4.709 1.00 87.81 185 GLY A C 1
ATOM 1454 O O . GLY A 1 185 ? 5.138 -1.560 -4.206 1.00 87.81 185 GLY A O 1
ATOM 1455 N N . LEU A 1 186 ? 6.543 -2.685 -5.548 1.00 90.94 186 LEU A N 1
ATOM 1456 C CA . LEU A 1 186 ? 7.232 -1.507 -6.098 1.00 90.94 186 LEU A CA 1
ATOM 1457 C C . LEU A 1 186 ? 6.491 -0.890 -7.299 1.00 90.94 186 LEU A C 1
ATOM 1459 O O . LEU A 1 186 ? 6.824 0.213 -7.737 1.00 90.94 186 LEU A O 1
ATOM 1463 N N . TYR A 1 187 ? 5.513 -1.617 -7.840 1.00 94.56 187 TYR A N 1
ATOM 1464 C CA . TYR A 1 187 ? 4.736 -1.292 -9.033 1.00 94.56 187 TYR A CA 1
ATOM 1465 C C . TYR A 1 187 ? 3.261 -1.034 -8.668 1.00 94.56 187 TYR A C 1
ATOM 1467 O O . TYR A 1 187 ? 2.876 -1.089 -7.499 1.00 94.56 187 TYR A O 1
ATOM 1475 N N . ARG A 1 188 ? 2.404 -0.746 -9.655 1.00 94.44 188 ARG A N 1
ATOM 1476 C CA . ARG A 1 188 ? 0.957 -0.496 -9.472 1.00 94.44 188 ARG A CA 1
ATOM 1477 C C . ARG A 1 188 ? 0.160 -1.806 -9.415 1.00 94.44 188 ARG A C 1
ATOM 1479 O O . ARG A 1 188 ? -0.947 -1.905 -9.940 1.00 94.44 188 ARG A O 1
ATOM 1486 N N . GLN A 1 189 ? 0.721 -2.822 -8.759 1.00 91.31 189 GLN A N 1
ATOM 1487 C CA . GLN A 1 189 ? 0.117 -4.148 -8.692 1.00 91.31 189 GLN A CA 1
ATOM 1488 C C . GLN A 1 189 ? -1.014 -4.202 -7.657 1.00 91.31 189 GLN A C 1
ATOM 1490 O O . GLN A 1 189 ? -2.015 -4.893 -7.865 1.00 91.31 189 GLN A O 1
ATOM 1495 N N . PHE A 1 190 ? -0.849 -3.501 -6.536 1.00 94.00 190 PHE A N 1
ATOM 1496 C CA . PHE A 1 190 ? -1.783 -3.529 -5.416 1.00 94.00 190 PHE A CA 1
ATOM 1497 C C . PHE A 1 190 ? -2.347 -2.145 -5.148 1.00 94.00 190 PHE A C 1
ATOM 1499 O O . PHE A 1 190 ? -1.673 -1.128 -5.320 1.00 94.00 190 PHE A O 1
ATOM 1506 N N . GLU A 1 191 ? -3.579 -2.114 -4.665 1.00 95.44 191 GLU A N 1
ATOM 1507 C CA . GLU A 1 191 ? -4.174 -0.892 -4.144 1.00 95.44 191 GLU A CA 1
ATOM 1508 C C . GLU A 1 191 ? -4.012 -0.827 -2.629 1.00 95.44 191 GLU A C 1
ATOM 1510 O O . GLU A 1 191 ? -3.769 -1.839 -1.977 1.00 95.44 191 GLU A O 1
ATOM 1515 N N . LEU A 1 192 ? -4.103 0.369 -2.064 1.00 96.25 192 LEU A N 1
ATOM 1516 C CA . LEU A 1 192 ? -3.990 0.595 -0.631 1.00 96.25 192 LEU A CA 1
ATOM 1517 C C . LEU A 1 192 ? -5.369 0.466 0.023 1.00 96.25 192 LEU A C 1
ATOM 1519 O O . LEU A 1 192 ? -6.334 1.084 -0.433 1.00 96.25 192 LEU A O 1
ATOM 1523 N N . ILE A 1 193 ? -5.460 -0.277 1.123 1.00 97.06 193 ILE A N 1
ATOM 1524 C CA . ILE A 1 193 ? -6.662 -0.322 1.960 1.00 97.06 193 ILE A CA 1
ATOM 1525 C C . ILE A 1 193 ? -6.293 -0.182 3.432 1.00 97.06 193 ILE A C 1
ATOM 1527 O O . ILE A 1 193 ? -5.293 -0.722 3.890 1.00 97.06 193 ILE A O 1
ATOM 1531 N N . TYR A 1 194 ? -7.120 0.539 4.183 1.00 97.56 194 TYR A N 1
ATOM 1532 C CA . TYR A 1 194 ? -7.081 0.512 5.640 1.00 97.56 194 TYR A CA 1
ATOM 1533 C C . TYR A 1 194 ? -8.140 -0.470 6.125 1.00 97.56 194 TYR A C 1
ATOM 1535 O O . TYR A 1 194 ? -9.341 -0.247 5.948 1.00 97.56 194 TYR A O 1
ATOM 1543 N N . ILE A 1 195 ? -7.685 -1.568 6.716 1.00 98.00 195 ILE A N 1
ATOM 1544 C CA . ILE A 1 195 ? -8.543 -2.512 7.415 1.00 98.00 195 ILE A CA 1
ATOM 1545 C C . ILE A 1 195 ? -8.706 -2.011 8.838 1.00 98.00 195 ILE A C 1
ATOM 1547 O O . ILE A 1 195 ? -7.743 -1.970 9.600 1.00 98.00 195 ILE A O 1
ATOM 1551 N N . VAL A 1 196 ? -9.935 -1.646 9.183 1.00 98.19 196 VAL A N 1
ATOM 1552 C CA . VAL A 1 196 ? -10.333 -1.424 10.567 1.00 98.19 196 VAL A CA 1
ATOM 1553 C C . VAL A 1 196 ? -10.969 -2.697 11.105 1.00 98.19 196 VAL A C 1
ATOM 1555 O O . VAL A 1 196 ? -11.870 -3.244 10.471 1.00 98.19 196 VAL A O 1
ATOM 1558 N N . ALA A 1 197 ? -10.466 -3.212 12.222 1.00 98.19 197 ALA A N 1
ATOM 1559 C CA . ALA A 1 197 ? -10.801 -4.555 12.683 1.00 98.19 197 ALA A CA 1
ATOM 1560 C C . ALA A 1 197 ? -10.665 -4.723 14.199 1.00 98.19 197 ALA A C 1
ATOM 1562 O O . ALA A 1 197 ? -10.058 -3.900 14.885 1.00 98.19 197 ALA A O 1
ATOM 1563 N N . ASP A 1 198 ? -11.216 -5.818 14.715 1.00 96.31 198 ASP A N 1
ATOM 1564 C CA . ASP A 1 198 ? -10.935 -6.284 16.075 1.00 96.31 198 ASP A CA 1
ATOM 1565 C C . ASP A 1 198 ? -9.508 -6.865 16.170 1.00 96.31 198 ASP A C 1
ATOM 1567 O O . ASP A 1 198 ? -9.012 -7.464 15.210 1.00 96.31 198 ASP A O 1
ATOM 1571 N N . GLU A 1 199 ? -8.854 -6.759 17.332 1.00 94.75 199 GLU A N 1
ATOM 1572 C CA . GLU A 1 199 ? -7.568 -7.437 17.584 1.00 94.75 199 GLU A CA 1
ATOM 1573 C C . GLU A 1 199 ? -7.677 -8.950 17.335 1.00 94.75 199 GLU A C 1
ATOM 1575 O O . GLU A 1 199 ? -6.771 -9.571 16.770 1.00 94.75 199 GLU A O 1
ATOM 1580 N N . ARG A 1 200 ? -8.827 -9.544 17.686 1.00 94.00 200 ARG A N 1
ATOM 1581 C CA . ARG A 1 200 ? -9.131 -10.969 17.480 1.00 94.00 200 ARG A CA 1
ATOM 1582 C C . ARG A 1 200 ? -9.277 -11.354 16.010 1.00 94.00 200 ARG A C 1
ATOM 1584 O O . ARG A 1 200 ? -9.337 -12.545 15.714 1.00 94.00 200 ARG A O 1
ATOM 1591 N N . ASP A 1 201 ? -9.324 -10.394 15.097 1.00 96.31 201 ASP A N 1
ATOM 1592 C CA . ASP A 1 201 ? -9.196 -10.644 13.666 1.00 96.31 201 ASP A CA 1
ATOM 1593 C C . ASP A 1 201 ? -7.739 -10.479 13.248 1.00 96.31 201 ASP A C 1
ATOM 1595 O O . ASP A 1 201 ? -7.047 -11.467 12.994 1.00 96.31 201 ASP A O 1
ATOM 1599 N N . VAL A 1 202 ? -7.260 -9.235 13.212 1.00 95.94 202 VAL A N 1
ATOM 1600 C CA . VAL A 1 202 ? -6.007 -8.922 12.521 1.00 95.94 202 VAL A CA 1
ATOM 1601 C C . VAL A 1 202 ? -4.783 -9.471 13.244 1.00 95.94 202 VAL A C 1
ATOM 1603 O O . VAL A 1 202 ? -3.891 -9.981 12.572 1.00 95.94 202 VAL A O 1
ATOM 1606 N N . ILE A 1 203 ? -4.732 -9.444 14.577 1.00 96.12 203 ILE A N 1
ATOM 1607 C CA . ILE A 1 203 ? -3.588 -9.989 15.325 1.00 96.12 203 ILE A CA 1
ATOM 1608 C C . ILE A 1 203 ? -3.682 -11.517 15.374 1.00 96.12 203 ILE A C 1
ATOM 1610 O O . ILE A 1 203 ? -2.698 -12.205 15.106 1.00 96.12 203 ILE A O 1
ATOM 1614 N N . ARG A 1 204 ? -4.878 -12.067 15.632 1.00 95.25 204 ARG A N 1
ATOM 1615 C CA . ARG A 1 204 ? -5.081 -13.524 15.719 1.00 95.25 204 ARG A CA 1
ATOM 1616 C C . ARG A 1 204 ? -4.761 -14.246 14.410 1.00 95.25 204 ARG A C 1
ATOM 1618 O O . ARG A 1 204 ? -4.197 -15.337 14.461 1.00 95.25 204 ARG A O 1
ATOM 1625 N N . LEU A 1 205 ? -5.104 -13.667 13.253 1.00 95.75 205 LEU A N 1
ATOM 1626 C CA . LEU A 1 205 ? -4.724 -14.205 11.938 1.00 95.75 205 LEU A CA 1
ATOM 1627 C C . LEU A 1 205 ? -3.223 -14.525 11.902 1.00 95.75 205 LEU A C 1
ATOM 1629 O O . LEU A 1 205 ? -2.812 -15.631 11.556 1.00 95.75 205 LEU A O 1
ATOM 1633 N N . ARG A 1 206 ? -2.425 -13.556 12.329 1.00 95.38 206 ARG A N 1
ATOM 1634 C CA . ARG A 1 206 ? -0.971 -13.559 12.233 1.00 95.38 206 ARG A CA 1
ATOM 1635 C C . ARG A 1 206 ? -0.343 -14.519 13.245 1.00 95.38 206 ARG A C 1
ATOM 1637 O O . ARG A 1 206 ? 0.399 -15.422 12.861 1.00 95.38 206 ARG A O 1
ATOM 1644 N N . THR A 1 207 ? -0.754 -14.454 14.513 1.00 94.62 207 THR A N 1
ATOM 1645 C CA . THR A 1 207 ? -0.219 -15.337 15.566 1.00 94.62 207 THR A CA 1
ATOM 1646 C C . THR A 1 207 ? -0.691 -16.787 15.442 1.00 94.62 207 THR A C 1
ATOM 1648 O O . THR A 1 207 ? 0.092 -17.726 15.589 1.00 94.62 207 THR A O 1
ATOM 1651 N N . ASN A 1 208 ? -1.987 -17.014 15.204 1.00 95.50 208 ASN A N 1
ATOM 1652 C CA . ASN A 1 208 ? -2.586 -18.341 15.363 1.00 95.50 208 ASN A CA 1
ATOM 1653 C C . ASN A 1 208 ? -2.664 -19.124 14.057 1.00 95.50 208 ASN A C 1
ATOM 1655 O O . ASN A 1 208 ? -2.506 -20.347 14.110 1.00 95.50 208 ASN A O 1
ATOM 1659 N N . TYR A 1 209 ? -2.895 -18.452 12.928 1.00 95.38 209 TYR A N 1
ATOM 1660 C CA . TYR A 1 209 ? -3.133 -19.116 11.645 1.00 95.38 209 TYR A CA 1
ATOM 1661 C C . TYR A 1 209 ? -1.920 -19.037 10.716 1.00 95.38 209 TYR A C 1
ATOM 1663 O O . TYR A 1 209 ? -1.593 -20.050 10.105 1.00 95.38 209 TYR A O 1
ATOM 1671 N N . ARG A 1 210 ? -1.206 -17.902 10.682 1.00 9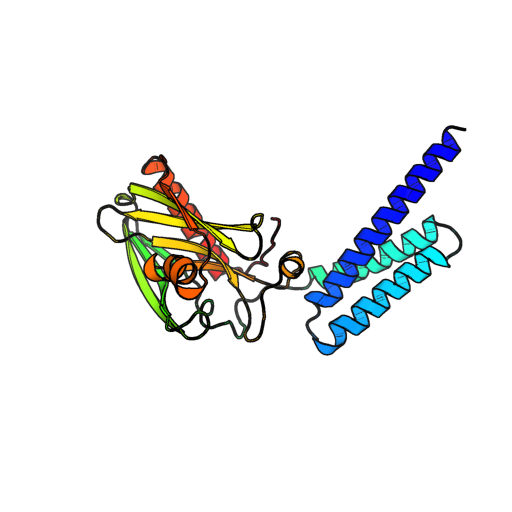3.81 210 ARG A N 1
ATOM 1672 C CA . ARG A 1 210 ? 0.039 -17.748 9.904 1.00 93.81 210 ARG A CA 1
ATOM 1673 C C . ARG A 1 210 ? 1.314 -18.130 10.649 1.00 93.81 210 ARG A C 1
ATOM 1675 O O . ARG A 1 210 ? 2.310 -18.443 10.009 1.00 93.81 210 ARG A O 1
ATOM 1682 N N . LYS A 1 211 ? 1.269 -18.152 11.987 1.00 93.00 211 LYS A N 1
ATOM 1683 C CA . LYS A 1 211 ? 2.431 -18.417 12.858 1.00 93.00 211 LYS A CA 1
ATOM 1684 C C . LYS A 1 211 ? 3.565 -17.402 12.659 1.00 93.00 211 LYS A C 1
ATOM 1686 O O . LYS A 1 211 ? 4.735 -17.767 12.693 1.00 93.00 211 LYS A O 1
ATOM 1691 N N . GLU A 1 212 ? 3.202 -16.143 12.439 1.00 92.75 212 GLU A N 1
ATOM 1692 C CA . GLU A 1 212 ? 4.138 -15.020 12.353 1.00 92.75 212 GLU A CA 1
ATOM 1693 C C . GLU A 1 212 ? 4.589 -14.583 13.754 1.00 92.75 212 GLU A C 1
ATOM 1695 O O . GLU A 1 212 ? 3.825 -14.669 14.724 1.00 92.75 212 GLU A O 1
ATOM 1700 N N . ASP A 1 213 ? 5.820 -14.077 13.851 1.00 91.19 213 ASP A N 1
ATOM 1701 C CA . ASP A 1 213 ? 6.328 -13.456 15.072 1.00 91.19 213 ASP A CA 1
ATOM 1702 C C . ASP A 1 213 ? 5.745 -12.047 15.208 1.00 91.19 213 ASP A C 1
ATOM 1704 O O . ASP A 1 213 ? 5.920 -11.206 14.324 1.00 91.19 213 ASP A O 1
ATOM 1708 N N . ILE A 1 214 ? 5.067 -11.781 16.330 1.00 93.88 214 ILE A N 1
ATOM 1709 C CA . ILE A 1 214 ? 4.469 -10.475 16.631 1.00 93.88 214 ILE A CA 1
ATOM 1710 C C . ILE A 1 214 ? 5.023 -9.927 17.932 1.00 93.88 214 ILE A C 1
ATOM 1712 O O . ILE A 1 214 ? 4.965 -10.571 18.981 1.00 93.88 214 ILE A O 1
ATOM 1716 N N . TYR A 1 215 ? 5.460 -8.676 17.873 1.00 94.69 215 TYR A N 1
ATOM 1717 C CA . TYR A 1 215 ? 5.900 -7.913 19.027 1.00 94.69 215 TYR A CA 1
ATOM 1718 C C . TYR A 1 215 ? 4.871 -6.830 19.336 1.00 94.69 215 TYR A C 1
ATOM 1720 O O . TYR A 1 215 ? 4.594 -5.965 18.505 1.00 94.69 215 TYR A O 1
ATOM 1728 N N . LEU A 1 216 ? 4.293 -6.884 20.536 1.00 96.00 216 LEU A N 1
ATOM 1729 C CA . LEU A 1 216 ? 3.362 -5.870 21.018 1.00 96.00 216 LEU A CA 1
ATOM 1730 C C . LEU A 1 216 ? 4.117 -4.809 21.821 1.00 96.00 216 LEU A C 1
ATOM 1732 O O . LEU A 1 216 ? 4.636 -5.083 22.904 1.00 96.00 216 LEU A O 1
ATOM 1736 N N . TYR A 1 217 ? 4.120 -3.584 21.315 1.00 96.94 217 TYR A N 1
ATOM 1737 C CA . TYR A 1 217 ? 4.704 -2.422 21.965 1.00 96.94 217 TYR A CA 1
ATOM 1738 C C . TYR A 1 217 ? 3.600 -1.585 22.599 1.00 96.94 217 TYR A C 1
ATOM 1740 O O . TYR A 1 217 ? 2.820 -0.927 21.907 1.00 96.94 217 TYR A O 1
ATOM 1748 N N . ARG A 1 218 ? 3.565 -1.594 23.934 1.00 96.88 218 ARG A N 1
ATOM 1749 C CA . ARG A 1 218 ? 2.740 -0.670 24.714 1.00 96.88 218 ARG A CA 1
ATOM 1750 C C . ARG A 1 218 ? 3.397 0.701 24.681 1.00 96.88 218 ARG A C 1
ATOM 1752 O O . ARG A 1 218 ? 4.510 0.858 25.186 1.00 96.88 218 ARG A O 1
ATOM 1759 N N . THR A 1 219 ? 2.761 1.671 24.033 1.00 96.62 219 THR A N 1
ATOM 1760 C CA . THR A 1 219 ? 3.377 2.993 23.871 1.00 96.62 219 THR A CA 1
ATOM 1761 C C . THR A 1 219 ? 3.105 3.884 25.082 1.00 96.62 219 THR A C 1
ATOM 1763 O O . THR A 1 219 ? 2.174 3.666 25.852 1.00 96.62 219 THR A O 1
ATOM 1766 N N . THR A 1 220 ? 3.930 4.914 25.254 1.00 96.56 220 THR A N 1
ATOM 1767 C CA . THR A 1 220 ? 3.778 5.936 26.303 1.00 96.56 220 THR A CA 1
ATOM 1768 C C . THR A 1 220 ? 3.116 7.213 25.779 1.00 96.56 220 THR A C 1
ATOM 1770 O O . THR A 1 220 ? 3.240 8.278 26.387 1.00 96.56 220 THR A O 1
ATOM 1773 N N . ILE A 1 221 ? 2.438 7.136 24.626 1.00 97.38 221 ILE A N 1
ATOM 1774 C CA . ILE A 1 221 ? 1.760 8.282 24.019 1.00 97.38 221 ILE A CA 1
ATOM 1775 C C . ILE A 1 221 ? 0.685 8.826 24.968 1.00 97.38 221 ILE A C 1
ATOM 1777 O O . ILE A 1 221 ? -0.054 8.067 25.594 1.00 97.38 221 ILE A O 1
ATOM 1781 N N . SER A 1 222 ? 0.581 10.151 25.084 1.00 98.25 222 SER A N 1
ATOM 1782 C CA . SER A 1 222 ? -0.489 10.745 25.886 1.00 98.25 222 SER A CA 1
ATOM 1783 C C . SER A 1 222 ? -1.856 10.488 25.232 1.00 98.25 222 SER A C 1
ATOM 1785 O O . SER A 1 222 ? -1.948 10.472 23.999 1.00 98.25 222 SER A O 1
ATOM 1787 N N . PRO A 1 223 ? -2.946 10.373 26.014 1.00 98.38 223 PRO A N 1
ATOM 1788 C CA . PRO A 1 223 ? -4.294 10.228 25.464 1.00 98.38 223 PRO A CA 1
ATOM 1789 C C . PRO A 1 223 ? -4.655 11.320 24.446 1.00 98.38 223 PRO A C 1
ATOM 1791 O O . PRO A 1 223 ? -5.301 11.043 23.442 1.00 98.38 223 PRO A O 1
ATOM 1794 N N . ALA A 1 224 ? -4.196 12.559 24.662 1.00 98.19 224 ALA A N 1
ATOM 1795 C CA . ALA A 1 224 ? -4.420 13.665 23.732 1.00 98.19 224 ALA A CA 1
ATOM 1796 C C . ALA A 1 224 ? -3.810 13.390 22.345 1.00 98.19 224 ALA A C 1
ATOM 1798 O O . ALA A 1 224 ? -4.523 13.442 21.346 1.00 98.19 224 ALA A O 1
ATOM 1799 N N . HIS A 1 225 ? -2.533 13.001 22.281 1.00 98.44 225 HIS A N 1
ATOM 1800 C CA . HIS A 1 225 ? -1.892 12.665 21.008 1.00 98.44 225 HIS A CA 1
ATOM 1801 C C . HIS A 1 225 ? -2.454 11.371 20.398 1.00 98.44 225 HIS A C 1
ATOM 1803 O O . HIS A 1 225 ? -2.534 11.255 19.178 1.00 98.44 225 HIS A O 1
ATOM 1809 N N . ALA A 1 226 ? -2.887 10.404 21.215 1.00 98.44 226 ALA A N 1
ATOM 1810 C CA . ALA A 1 226 ? -3.552 9.203 20.714 1.00 98.44 226 ALA A CA 1
ATOM 1811 C C . ALA A 1 226 ? -4.845 9.541 19.951 1.00 98.44 226 ALA A C 1
ATOM 1813 O O . ALA A 1 226 ? -5.096 9.003 18.874 1.00 98.44 226 ALA A O 1
ATOM 1814 N N . ARG A 1 227 ? -5.637 10.483 20.475 1.00 98.62 227 ARG A N 1
ATOM 1815 C CA . ARG A 1 227 ? -6.862 10.978 19.828 1.00 98.62 227 ARG A CA 1
ATOM 1816 C C . ARG A 1 227 ? -6.574 11.687 18.506 1.00 98.62 227 ARG A C 1
ATOM 1818 O O . ARG A 1 227 ? -7.294 11.464 17.538 1.00 98.62 227 ARG A O 1
ATOM 1825 N N . GLU A 1 228 ? -5.511 12.489 18.439 1.00 98.19 228 GLU A N 1
ATOM 1826 C CA . GLU A 1 228 ? -5.078 13.128 17.186 1.00 98.19 228 GLU A CA 1
ATOM 1827 C C . GLU A 1 228 ? -4.733 12.090 16.114 1.00 98.19 228 GLU A C 1
ATOM 1829 O O . GLU A 1 228 ? -5.268 12.136 15.006 1.00 98.19 228 GLU A O 1
ATOM 1834 N N . ARG A 1 229 ? -3.894 11.103 16.458 1.00 98.31 229 ARG A N 1
ATOM 1835 C CA . ARG A 1 229 ? -3.530 10.021 15.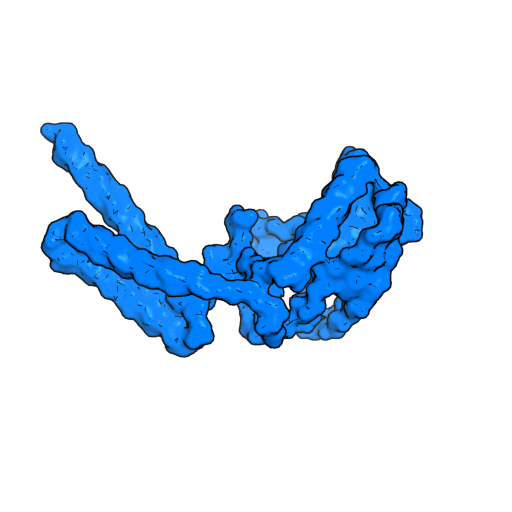534 1.00 98.31 229 ARG A CA 1
ATOM 1836 C C . ARG A 1 229 ? -4.760 9.211 15.112 1.00 98.31 229 ARG A C 1
ATOM 1838 O O . ARG A 1 229 ? -4.870 8.853 13.946 1.00 98.31 229 ARG A O 1
ATOM 1845 N N . PHE A 1 230 ? -5.715 8.960 16.010 1.00 98.62 230 PHE A N 1
ATOM 1846 C CA . PHE A 1 230 ? -6.967 8.278 15.657 1.00 98.62 230 PHE A CA 1
ATOM 1847 C C . PHE A 1 230 ? -7.715 9.020 14.548 1.00 98.62 230 PHE A C 1
ATOM 1849 O O . PHE A 1 230 ? -8.097 8.420 13.543 1.00 98.62 230 PHE A O 1
ATOM 1856 N N . LEU A 1 231 ? -7.864 10.338 14.686 1.00 98.50 231 LEU A N 1
ATOM 1857 C CA . LEU A 1 231 ? -8.522 11.167 13.679 1.00 98.50 231 LEU A CA 1
ATOM 1858 C C . LEU A 1 231 ? -7.767 11.169 12.343 1.00 98.50 231 LEU A C 1
ATOM 1860 O O . LEU A 1 231 ? -8.403 11.090 11.294 1.00 98.50 231 LEU A O 1
ATOM 1864 N N . GLU A 1 232 ? -6.432 11.167 12.345 1.00 98.00 232 GLU A N 1
ATOM 1865 C CA . GLU A 1 232 ? -5.629 11.027 11.116 1.00 98.00 232 GLU A CA 1
ATOM 1866 C C . GLU A 1 232 ? -5.893 9.697 10.388 1.00 98.00 232 GLU A C 1
ATOM 1868 O O . GLU A 1 232 ? -6.022 9.673 9.154 1.00 98.00 232 GLU A O 1
ATOM 1873 N N . TYR A 1 233 ? -6.031 8.598 11.138 1.00 98.12 233 TYR A N 1
ATOM 1874 C CA . TYR A 1 233 ? -6.414 7.296 10.588 1.00 98.12 233 TYR A CA 1
ATOM 1875 C C . TYR A 1 233 ? -7.827 7.331 9.998 1.00 98.12 233 TYR A C 1
ATOM 1877 O O . TYR A 1 233 ? -8.020 6.863 8.875 1.00 98.12 233 TYR A O 1
ATOM 1885 N N . ILE A 1 234 ? -8.797 7.938 10.691 1.00 98.38 234 ILE A N 1
ATOM 1886 C CA . ILE A 1 234 ? -10.171 8.092 10.189 1.00 98.38 234 ILE A CA 1
ATOM 1887 C C . ILE A 1 234 ? -10.219 8.958 8.922 1.00 98.38 234 ILE A C 1
ATOM 1889 O O . ILE A 1 234 ? -10.880 8.594 7.946 1.00 98.38 234 ILE A O 1
ATOM 1893 N N . HIS A 1 235 ? -9.494 10.078 8.888 1.00 97.94 235 HIS A N 1
ATOM 1894 C CA . HIS A 1 235 ? -9.422 10.937 7.705 1.00 97.94 235 HIS A CA 1
ATOM 1895 C C . HIS A 1 235 ? -8.835 10.196 6.503 1.00 97.94 235 HIS A C 1
ATOM 1897 O O . HIS A 1 235 ? -9.388 10.263 5.404 1.00 97.94 235 HIS A O 1
ATOM 1903 N N . SER A 1 236 ? -7.756 9.443 6.716 1.00 97.38 236 SER A N 1
ATOM 1904 C CA . SER A 1 236 ? -7.120 8.638 5.672 1.00 97.38 236 SER A CA 1
ATOM 1905 C C . SER A 1 236 ? -8.022 7.495 5.189 1.00 97.38 236 SER A C 1
ATOM 1907 O O . SER A 1 236 ? -8.152 7.287 3.981 1.00 97.38 236 SER A O 1
ATOM 1909 N N . LEU A 1 237 ? -8.706 6.808 6.112 1.00 97.00 237 LEU A N 1
ATOM 1910 C CA . LEU A 1 237 ? -9.701 5.769 5.826 1.00 97.00 237 LEU A CA 1
ATOM 1911 C C . LEU A 1 237 ? -10.820 6.311 4.919 1.00 97.00 237 LEU A C 1
ATOM 1913 O O . LEU A 1 237 ? -11.101 5.755 3.855 1.00 97.00 237 LEU A O 1
ATOM 1917 N N . ASN A 1 238 ? -11.411 7.447 5.297 1.00 97.81 238 ASN A N 1
ATOM 1918 C CA . ASN A 1 238 ? -12.477 8.093 4.530 1.00 97.81 238 ASN A CA 1
ATOM 1919 C C . ASN A 1 238 ? -11.989 8.631 3.176 1.00 97.81 238 ASN A C 1
ATOM 1921 O O . ASN A 1 238 ? -12.704 8.527 2.177 1.00 97.81 238 ASN A O 1
ATOM 1925 N N . ALA A 1 239 ? -10.766 9.164 3.105 1.00 96.94 239 ALA A N 1
ATOM 1926 C CA . ALA A 1 239 ? -10.174 9.607 1.846 1.00 96.94 239 ALA A CA 1
ATOM 1927 C C . ALA A 1 239 ? -10.007 8.438 0.862 1.00 96.94 239 ALA A C 1
ATOM 1929 O O . ALA A 1 239 ? -10.404 8.564 -0.298 1.00 96.94 239 ALA A O 1
ATOM 1930 N N . LEU A 1 240 ? -9.504 7.288 1.330 1.00 95.25 240 LEU A N 1
ATOM 1931 C CA . LEU A 1 240 ? -9.359 6.071 0.521 1.00 95.25 240 LEU A CA 1
ATOM 1932 C C . LEU A 1 240 ? -10.707 5.497 0.070 1.00 95.25 240 LEU A C 1
ATOM 1934 O O . LEU A 1 240 ? -10.803 4.936 -1.026 1.00 95.25 240 LEU A O 1
ATOM 1938 N N . ARG A 1 241 ? -11.778 5.669 0.859 1.00 93.44 241 ARG A N 1
ATOM 1939 C CA . ARG A 1 241 ? -13.125 5.274 0.423 1.00 93.44 241 ARG A CA 1
ATOM 1940 C C . ARG A 1 241 ? -13.536 5.994 -0.862 1.00 93.44 241 ARG A C 1
ATOM 1942 O O . ARG A 1 241 ? -14.111 5.339 -1.728 1.00 93.44 241 ARG A O 1
ATOM 1949 N N . ASN A 1 242 ? -13.219 7.277 -1.000 1.00 92.38 242 ASN A N 1
ATOM 1950 C CA . ASN A 1 242 ? -13.648 8.087 -2.142 1.00 92.38 242 ASN A CA 1
ATOM 1951 C C . ASN A 1 242 ? -12.624 8.094 -3.281 1.00 92.38 242 ASN A C 1
ATOM 1953 O O . ASN A 1 242 ? -12.995 8.037 -4.451 1.00 92.38 242 ASN A O 1
ATOM 1957 N N . LYS A 1 243 ? -11.333 8.145 -2.944 1.00 95.88 243 LYS A N 1
ATOM 1958 C CA . LYS A 1 243 ? -10.231 8.240 -3.900 1.00 95.88 243 LYS A CA 1
ATOM 1959 C C . LYS A 1 243 ? -9.260 7.074 -3.676 1.00 95.88 243 LYS A C 1
ATOM 1961 O O . LYS A 1 243 ? -8.437 7.154 -2.760 1.00 95.88 243 LYS A O 1
ATOM 1966 N N . PRO A 1 244 ? -9.337 6.008 -4.493 1.00 95.75 244 PRO A N 1
ATOM 1967 C CA . PRO A 1 244 ? -8.431 4.878 -4.357 1.00 95.75 244 PRO A CA 1
ATOM 1968 C C . PRO A 1 244 ? -6.989 5.318 -4.631 1.00 95.75 244 PRO A C 1
ATOM 1970 O O . PRO A 1 244 ? -6.730 6.303 -5.333 1.00 95.75 244 PRO A O 1
ATOM 1973 N N . ARG A 1 245 ? -6.035 4.593 -4.049 1.00 96.19 245 ARG A N 1
ATOM 1974 C CA . ARG A 1 245 ? -4.600 4.849 -4.196 1.00 96.19 245 ARG A CA 1
ATOM 1975 C C . ARG A 1 245 ? -3.878 3.544 -4.473 1.00 96.19 245 ARG A C 1
ATOM 1977 O O . ARG A 1 245 ? -4.229 2.513 -3.909 1.00 96.19 245 ARG A O 1
ATOM 1984 N N . TRP A 1 246 ? -2.838 3.615 -5.294 1.00 95.62 246 TRP A N 1
ATOM 1985 C CA . TRP A 1 246 ? -1.869 2.533 -5.400 1.00 95.62 246 TRP A CA 1
ATOM 1986 C C . TRP A 1 246 ? -1.145 2.353 -4.064 1.00 95.62 246 TRP A C 1
ATOM 1988 O O . TRP A 1 246 ? -0.786 3.340 -3.417 1.00 95.62 246 TRP A O 1
ATOM 1998 N N . TYR A 1 247 ? -0.944 1.102 -3.664 1.00 93.50 247 TYR A N 1
ATOM 1999 C CA . TYR A 1 247 ? 0.012 0.751 -2.623 1.00 93.50 247 TYR A CA 1
ATOM 2000 C C . TYR A 1 247 ? 1.430 0.898 -3.186 1.00 93.50 247 TYR A C 1
ATOM 2002 O O . TYR A 1 247 ? 1.665 0.632 -4.365 1.00 93.50 247 TYR A O 1
ATOM 2010 N N . ASN A 1 248 ? 2.373 1.307 -2.343 1.00 85.56 248 ASN A N 1
ATOM 2011 C CA . ASN A 1 248 ? 3.788 1.323 -2.676 1.00 85.56 248 ASN A CA 1
ATOM 2012 C C . ASN A 1 248 ? 4.584 0.814 -1.471 1.00 85.56 248 ASN A C 1
ATOM 2014 O O . ASN A 1 248 ? 4.386 1.284 -0.357 1.00 85.56 248 ASN A O 1
ATOM 2018 N N . ALA A 1 249 ? 5.479 -0.147 -1.688 1.00 83.12 249 ALA A N 1
ATOM 2019 C CA . ALA A 1 249 ? 6.253 -0.750 -0.604 1.00 83.12 249 ALA A CA 1
ATOM 2020 C C . ALA A 1 249 ? 7.349 0.172 -0.023 1.00 83.12 249 ALA A C 1
ATOM 2022 O O . ALA A 1 249 ? 7.950 -0.177 0.988 1.00 83.12 249 ALA A O 1
ATOM 2023 N N . ILE A 1 250 ? 7.645 1.310 -0.664 1.00 77.12 250 ILE A N 1
ATOM 2024 C CA . ILE A 1 250 ? 8.715 2.243 -0.267 1.00 77.12 250 ILE A CA 1
ATOM 2025 C C . ILE A 1 250 ? 8.161 3.578 0.261 1.00 77.12 250 ILE A C 1
ATOM 2027 O O . ILE A 1 250 ? 8.817 4.210 1.088 1.00 77.12 250 ILE A O 1
ATOM 2031 N N . THR A 1 251 ? 6.997 4.030 -0.220 1.00 57.84 251 THR A N 1
ATOM 2032 C CA . THR A 1 251 ? 6.458 5.385 0.032 1.00 57.84 251 THR A CA 1
ATOM 2033 C C . THR A 1 251 ? 5.062 5.364 0.631 1.00 57.84 251 THR A C 1
ATOM 2035 O O . THR A 1 251 ? 4.837 6.091 1.620 1.00 57.84 251 THR A O 1
#

Secondary structure (DSSP, 8-state):
-HHHHHHHHHHHHHHHHHHHHHHHHHHHHHHH-SSHHHHHHHHHHHHHHHHHHHHHSSSHHHHHHHHHHHHHHHHHHHHH----S-S-B-GGGSSPPEEEEETTEEEEEEEE--EESSSS-EE--EEEEEEEGGGEEEEEEEEEE-SSTT-EEEEEEEEESSS--EEEEEEEEPBTTPPP-TTGGGTTTSEEEEEEE-HHHHHHIIIIII--EEEEEE----HHHHHHHHHHHHHHHHHHHHS--B--S--

Foldseek 3Di:
DVVVVVVVVVLVVLVVVLLVLLLVLLLQLQQPPPPNVCSNVVSVVSSVVLVCLCVPPPDSVVSSVVSVVSSVVSVVVQVPDFDDLDAQWDQQQVDFKAWDDDPQKIKIWQAWDWDDPALRDIHIDIGIDIDGLVFFAAWKWKWWDPPDPVDIFIKIWTDGNPDAIKIKGWDWTAHPPDDDDLSSLQGQNTWIGIHIYHCCHPVCSQVPRVVIDIDMGDDPDGSVVSSVVVVVSNVVSNCCVVGIGRGHNPD